Protein AF-A0A7C4RNY7-F1 (afdb_monomer_lite)

Structure (mmCIF, N/CA/C/O backbone):
data_AF-A0A7C4RNY7-F1
#
_entry.id   AF-A0A7C4RNY7-F1
#
loop_
_atom_site.group_PDB
_atom_site.id
_atom_site.type_symbol
_atom_site.label_atom_id
_atom_site.label_alt_id
_atom_site.label_comp_id
_atom_site.label_asym_id
_atom_site.label_entity_id
_atom_site.label_seq_id
_atom_site.pdbx_PDB_ins_code
_atom_site.Cartn_x
_atom_site.Cartn_y
_atom_site.Cartn_z
_atom_site.occupancy
_atom_site.B_iso_or_equiv
_atom_site.auth_seq_id
_atom_site.auth_comp_id
_atom_site.auth_asym_id
_atom_site.auth_atom_id
_atom_site.pdbx_PDB_model_num
ATOM 1 N N . TYR A 1 1 ? -24.863 -3.774 14.525 1.00 52.31 1 TYR A N 1
ATOM 2 C CA . TYR A 1 1 ? -23.409 -3.537 14.485 1.00 52.31 1 TYR A CA 1
ATOM 3 C C . TYR A 1 1 ? -22.750 -4.855 14.117 1.00 52.31 1 TYR A C 1
ATOM 5 O O . TYR A 1 1 ? -23.084 -5.854 14.740 1.00 52.31 1 TYR A O 1
ATOM 13 N N . GLY A 1 2 ? -21.979 -4.899 13.025 1.00 60.88 2 GLY A N 1
ATOM 14 C CA . GLY A 1 2 ? -21.292 -6.124 12.590 1.00 60.88 2 GLY A CA 1
ATOM 15 C C . GLY A 1 2 ? -20.139 -6.488 13.528 1.00 60.88 2 GLY A C 1
ATOM 16 O O . GLY A 1 2 ? -19.724 -5.656 14.334 1.00 60.88 2 GLY A O 1
ATOM 17 N N . VAL A 1 3 ? -19.634 -7.718 13.426 1.00 68.25 3 VAL A N 1
ATOM 18 C CA . VAL A 1 3 ? -18.417 -8.145 14.137 1.00 68.25 3 VAL A CA 1
ATOM 19 C C . VAL A 1 3 ? -17.258 -7.244 13.688 1.00 68.25 3 VAL A C 1
ATOM 21 O O . VAL A 1 3 ? -17.104 -7.067 12.479 1.00 68.25 3 VAL A O 1
ATOM 24 N N . PRO A 1 4 ? -16.467 -6.644 14.596 1.00 81.56 4 PRO A N 1
ATOM 25 C CA . PRO A 1 4 ? -15.286 -5.881 14.203 1.00 81.56 4 PRO A CA 1
ATOM 26 C C . PRO A 1 4 ? -14.277 -6.820 13.530 1.00 81.56 4 PRO A C 1
ATOM 28 O O . PRO A 1 4 ? -13.877 -7.831 14.101 1.00 81.56 4 PRO A O 1
ATOM 31 N N . TYR A 1 5 ? -13.874 -6.496 12.307 1.00 90.12 5 TYR A N 1
ATOM 32 C CA . TYR A 1 5 ? -12.823 -7.201 11.579 1.00 90.12 5 TYR A CA 1
ATOM 33 C C . TYR A 1 5 ? -12.038 -6.198 10.736 1.00 90.12 5 TYR A C 1
ATOM 35 O O . TYR A 1 5 ? -12.518 -5.097 10.450 1.00 90.12 5 TYR A O 1
ATOM 43 N N . LEU A 1 6 ? -10.832 -6.580 10.332 1.00 92.44 6 LEU A N 1
ATOM 44 C CA . LEU A 1 6 ? -10.050 -5.838 9.356 1.00 92.44 6 LEU A CA 1
ATOM 45 C C . LEU A 1 6 ? -10.251 -6.480 7.990 1.00 92.44 6 LEU A C 1
ATOM 47 O O . LEU A 1 6 ? -9.852 -7.621 7.770 1.00 92.44 6 LEU A O 1
ATOM 51 N N . ALA A 1 7 ? -10.865 -5.742 7.069 1.00 94.94 7 ALA A N 1
ATOM 52 C CA . ALA A 1 7 ? -11.007 -6.205 5.698 1.00 94.94 7 ALA A CA 1
ATOM 53 C C . ALA A 1 7 ? -9.628 -6.378 5.044 1.00 94.94 7 ALA A C 1
ATOM 55 O O . ALA A 1 7 ? -8.746 -5.529 5.212 1.00 94.94 7 ALA A O 1
ATOM 56 N N . GLY A 1 8 ? -9.460 -7.422 4.234 1.00 96.06 8 GLY A N 1
ATOM 57 C CA . GLY A 1 8 ? -8.220 -7.726 3.524 1.00 96.06 8 GLY A CA 1
ATOM 58 C C . GLY A 1 8 ? -7.786 -6.590 2.600 1.00 96.06 8 GLY A C 1
ATOM 59 O O . GLY A 1 8 ? -6.596 -6.342 2.436 1.00 96.06 8 GLY A O 1
ATOM 60 N N . SER A 1 9 ? -8.735 -5.818 2.064 1.00 94.69 9 SER A N 1
ATOM 61 C CA . SER A 1 9 ? -8.454 -4.591 1.307 1.00 94.69 9 SER A CA 1
ATOM 62 C C . SER A 1 9 ? -7.861 -3.473 2.172 1.00 94.69 9 SER A C 1
ATOM 64 O O . SER A 1 9 ? -6.945 -2.785 1.723 1.00 94.69 9 SER A O 1
ATOM 66 N N . GLY A 1 10 ? -8.339 -3.311 3.409 1.00 93.94 10 GLY A N 1
ATOM 67 C CA . GLY A 1 10 ? -7.793 -2.362 4.380 1.00 93.94 10 GLY A CA 1
ATOM 68 C C . GLY A 1 10 ? -6.399 -2.776 4.849 1.00 93.94 10 GLY A C 1
ATOM 69 O O . GLY A 1 10 ? -5.477 -1.965 4.812 1.00 93.94 10 GLY A O 1
ATOM 70 N N . PHE A 1 11 ? -6.223 -4.058 5.186 1.00 95.50 11 PHE A N 1
ATOM 71 C CA . PHE A 1 11 ? -4.919 -4.644 5.506 1.00 95.50 11 PHE A CA 1
ATOM 72 C C . PHE A 1 11 ? -3.917 -4.432 4.360 1.00 95.50 11 PHE A C 1
ATOM 74 O O . PHE A 1 11 ? -2.846 -3.862 4.564 1.00 95.50 11 PHE A O 1
ATOM 81 N N . LYS A 1 12 ? -4.302 -4.793 3.130 1.00 96.69 12 LYS A N 1
ATOM 82 C CA . LYS A 1 12 ? -3.509 -4.568 1.918 1.00 96.69 12 LYS A CA 1
ATOM 83 C C . LYS A 1 12 ? -3.129 -3.100 1.736 1.00 96.69 12 LYS A C 1
ATOM 85 O O . LYS A 1 12 ? -1.986 -2.818 1.397 1.00 96.69 12 LYS A O 1
ATOM 90 N N . GLY A 1 13 ? -4.077 -2.180 1.917 1.00 95.06 13 GLY A N 1
ATOM 91 C CA . GLY A 1 13 ? -3.851 -0.745 1.739 1.00 95.06 13 GLY A CA 1
ATOM 92 C C . GLY A 1 13 ? -2.800 -0.193 2.701 1.00 95.06 13 GLY A C 1
ATOM 93 O O . GLY A 1 13 ? -1.894 0.514 2.269 1.00 95.06 13 GLY A O 1
ATOM 94 N N . VAL A 1 14 ? -2.876 -0.574 3.978 1.00 95.94 14 VAL A N 1
ATOM 95 C CA . VAL A 1 14 ? -1.900 -0.163 5.000 1.00 95.94 14 VAL A CA 1
ATOM 96 C C . VAL A 1 14 ? -0.517 -0.758 4.714 1.00 95.94 14 VAL A C 1
ATOM 98 O O . VAL A 1 14 ? 0.470 -0.027 4.690 1.00 95.94 14 VAL A O 1
ATOM 101 N N . MET A 1 15 ? -0.443 -2.054 4.395 1.00 97.12 15 MET A N 1
ATOM 102 C CA . MET A 1 15 ? 0.824 -2.713 4.045 1.00 97.12 15 MET A CA 1
ATOM 103 C C . MET A 1 15 ? 1.468 -2.124 2.788 1.00 97.12 15 MET A C 1
ATOM 105 O O . MET A 1 15 ? 2.681 -1.939 2.736 1.00 97.12 15 MET A O 1
ATOM 109 N N . ARG A 1 16 ? 0.657 -1.798 1.777 1.00 96.44 16 ARG A N 1
ATOM 110 C CA . ARG A 1 16 ? 1.116 -1.113 0.568 1.00 96.44 16 ARG A CA 1
ATOM 111 C C . ARG A 1 16 ? 1.711 0.248 0.913 1.00 96.44 16 ARG A C 1
ATOM 113 O O . ARG A 1 16 ? 2.791 0.567 0.435 1.00 96.44 16 ARG A O 1
ATOM 120 N N . LYS A 1 17 ? 1.010 1.038 1.732 1.00 94.31 17 LYS A N 1
ATOM 121 C CA . LYS A 1 17 ? 1.450 2.373 2.144 1.00 94.31 17 LYS A CA 1
ATOM 122 C C . LYS A 1 17 ? 2.799 2.318 2.865 1.00 94.31 17 LYS A C 1
ATOM 124 O O . LYS A 1 17 ? 3.688 3.084 2.509 1.00 94.31 17 LYS A O 1
ATOM 129 N N . ALA A 1 18 ? 2.972 1.373 3.789 1.00 95.38 18 ALA A N 1
ATOM 130 C CA . ALA A 1 18 ? 4.257 1.128 4.441 1.00 95.38 18 ALA A CA 1
ATOM 131 C C . ALA A 1 18 ? 5.353 0.772 3.428 1.00 95.38 18 ALA A C 1
ATOM 133 O O . ALA A 1 18 ? 6.409 1.396 3.412 1.00 95.38 18 ALA A O 1
ATOM 134 N N . ALA A 1 19 ? 5.082 -0.176 2.527 1.00 95.94 19 ALA A N 1
ATOM 135 C CA . ALA A 1 19 ? 6.039 -0.584 1.502 1.00 95.94 19 ALA A CA 1
ATOM 136 C C . ALA A 1 19 ? 6.439 0.572 0.561 1.00 95.94 19 ALA A C 1
ATOM 138 O O . ALA A 1 19 ? 7.601 0.675 0.174 1.00 95.94 19 ALA A O 1
ATOM 139 N N . GLU A 1 20 ? 5.507 1.467 0.215 1.00 93.38 20 GLU A N 1
ATOM 140 C CA . GLU A 1 20 ? 5.796 2.683 -0.557 1.00 93.38 20 GLU A CA 1
ATOM 141 C C . GLU A 1 20 ? 6.702 3.644 0.214 1.00 93.38 20 GLU A C 1
ATOM 143 O O . GLU A 1 20 ? 7.689 4.122 -0.339 1.00 93.38 20 GLU A O 1
ATOM 148 N N . GLU A 1 21 ? 6.401 3.914 1.485 1.00 92.38 21 GLU A N 1
ATOM 149 C CA . GLU A 1 21 ? 7.198 4.823 2.317 1.00 92.38 21 GLU A CA 1
ATOM 150 C C . GLU A 1 21 ? 8.617 4.295 2.548 1.00 92.38 21 GLU A C 1
ATOM 152 O O . GLU A 1 21 ? 9.579 5.054 2.403 1.00 92.38 21 GLU A O 1
ATOM 157 N N . ILE A 1 22 ? 8.765 2.989 2.786 1.00 94.19 22 ILE A N 1
ATOM 158 C CA . ILE A 1 22 ? 10.070 2.330 2.899 1.00 94.19 22 ILE A CA 1
ATOM 159 C C . ILE A 1 22 ? 10.833 2.411 1.569 1.00 94.19 22 ILE A C 1
ATOM 161 O O . ILE A 1 22 ? 11.990 2.831 1.560 1.00 94.19 22 ILE A O 1
ATOM 165 N N . ALA A 1 23 ? 10.193 2.084 0.438 1.00 92.12 23 ALA A N 1
ATOM 166 C CA . ALA A 1 23 ? 10.823 2.141 -0.886 1.00 92.12 23 ALA A CA 1
ATOM 167 C C . ALA A 1 23 ? 11.310 3.552 -1.264 1.00 92.12 23 ALA A C 1
ATOM 169 O O . ALA A 1 23 ? 12.256 3.706 -2.035 1.00 92.12 23 ALA A O 1
ATOM 170 N N . ILE A 1 24 ? 10.643 4.593 -0.761 1.00 88.50 24 ILE A N 1
ATOM 171 C CA . ILE A 1 24 ? 10.999 5.993 -1.020 1.00 88.50 24 ILE A CA 1
ATOM 172 C C . ILE A 1 24 ? 12.128 6.468 -0.100 1.00 88.50 24 ILE A C 1
ATOM 174 O O . ILE A 1 24 ? 12.968 7.267 -0.534 1.00 88.50 24 ILE A O 1
ATOM 178 N N . GLY A 1 25 ? 12.104 6.034 1.163 1.00 81.50 25 GLY A N 1
ATOM 179 C CA . GLY A 1 25 ? 12.967 6.542 2.226 1.00 81.50 25 GLY A CA 1
ATOM 180 C C . GLY A 1 25 ? 14.240 5.735 2.499 1.00 81.50 25 GLY A C 1
ATOM 181 O O . GLY A 1 25 ? 15.185 6.299 3.044 1.00 81.50 25 GLY A O 1
ATOM 182 N N . GLY A 1 26 ? 14.289 4.443 2.164 1.00 70.12 26 GLY A N 1
ATOM 183 C CA . GLY A 1 26 ? 15.321 3.531 2.664 1.00 70.12 26 GLY A CA 1
ATOM 184 C C . GLY A 1 26 ? 16.497 3.292 1.715 1.00 70.12 26 GLY A C 1
ATOM 185 O O . GLY A 1 26 ? 16.320 2.759 0.627 1.00 70.12 26 GLY A O 1
ATOM 186 N N . GLU A 1 27 ? 17.722 3.573 2.170 1.00 61.47 27 GLU A N 1
ATOM 187 C CA . GLU A 1 27 ? 18.955 3.120 1.495 1.00 61.47 27 GLU A CA 1
ATOM 188 C C . GLU A 1 27 ? 19.309 1.652 1.813 1.00 61.47 27 GLU A C 1
ATOM 190 O O . GLU A 1 27 ? 20.106 1.041 1.106 1.00 61.47 27 GLU A O 1
ATOM 195 N N . SER A 1 28 ? 18.737 1.074 2.879 1.00 71.25 28 SER A N 1
ATOM 196 C CA . SER A 1 28 ? 19.052 -0.287 3.363 1.00 71.25 28 SER A CA 1
ATOM 197 C C . SER A 1 28 ? 17.930 -1.312 3.168 1.00 71.25 28 SER A C 1
ATOM 199 O O . SER A 1 28 ? 18.106 -2.472 3.535 1.00 71.25 28 SER A O 1
ATOM 201 N N . SER A 1 29 ? 16.794 -0.902 2.602 1.00 85.12 29 SER A N 1
ATOM 202 C CA . SER A 1 29 ? 15.671 -1.803 2.337 1.00 85.12 29 SER A CA 1
ATOM 203 C C . SER A 1 29 ? 15.803 -2.473 0.971 1.00 85.12 29 SER A C 1
ATOM 205 O O . SER A 1 29 ? 16.369 -1.910 0.034 1.00 85.12 29 SER A O 1
ATOM 207 N N . LEU A 1 30 ? 15.235 -3.673 0.842 1.00 90.00 30 LEU A N 1
ATOM 208 C CA . LEU A 1 30 ? 15.051 -4.321 -0.457 1.00 90.00 30 LEU A CA 1
ATOM 209 C C . LEU A 1 30 ? 13.806 -3.810 -1.192 1.00 90.00 30 LEU A C 1
ATOM 211 O O . LEU A 1 30 ? 13.622 -4.152 -2.360 1.00 90.00 30 LEU A O 1
ATOM 215 N N . TRP A 1 31 ? 12.946 -3.025 -0.537 1.00 94.44 31 TRP A N 1
ATOM 216 C CA . TRP A 1 31 ? 11.755 -2.468 -1.161 1.00 94.44 31 TRP A CA 1
ATOM 217 C C . TRP A 1 31 ? 12.105 -1.496 -2.290 1.00 94.44 31 TRP A C 1
ATOM 219 O O . TRP A 1 31 ? 12.840 -0.529 -2.122 1.00 94.44 31 TRP A O 1
ATOM 229 N N . THR A 1 32 ? 11.494 -1.727 -3.450 1.00 93.06 32 THR A N 1
ATOM 230 C CA . THR A 1 32 ? 11.474 -0.791 -4.576 1.00 93.06 32 THR A CA 1
ATOM 231 C C . THR A 1 32 ? 10.031 -0.516 -4.971 1.00 93.06 32 THR A C 1
ATOM 233 O O . THR A 1 32 ? 9.137 -1.330 -4.726 1.00 93.06 32 THR A O 1
ATOM 236 N N . LEU A 1 33 ? 9.781 0.607 -5.644 1.00 92.56 33 LEU A N 1
ATOM 237 C CA . LEU A 1 33 ? 8.441 0.912 -6.155 1.00 92.56 33 LEU A CA 1
ATOM 238 C C . LEU A 1 33 ? 7.938 -0.149 -7.146 1.00 92.56 33 LEU A C 1
ATOM 240 O O . LEU A 1 33 ? 6.747 -0.449 -7.169 1.00 92.56 33 LEU A O 1
ATOM 244 N N . PHE A 1 34 ? 8.839 -0.779 -7.908 1.00 94.44 34 PHE A N 1
ATOM 245 C CA . PHE A 1 34 ? 8.476 -1.886 -8.793 1.00 94.44 34 PHE A CA 1
ATOM 246 C C . PHE A 1 34 ? 8.010 -3.107 -8.000 1.00 94.44 34 PHE A C 1
ATOM 248 O O . PHE A 1 34 ? 7.003 -3.707 -8.366 1.00 94.44 34 PHE A O 1
ATOM 255 N N . LEU A 1 35 ? 8.670 -3.433 -6.880 1.00 96.62 35 LEU A N 1
ATOM 256 C CA . LEU A 1 35 ? 8.215 -4.488 -5.970 1.00 96.62 35 LEU A CA 1
ATOM 257 C C . LEU A 1 35 ? 6.832 -4.179 -5.392 1.00 96.62 35 LEU A C 1
ATOM 259 O O . LEU A 1 35 ? 5.982 -5.069 -5.354 1.00 96.62 35 LEU A O 1
ATOM 263 N N . VAL A 1 36 ? 6.570 -2.926 -5.010 1.00 96.44 36 VAL A N 1
ATOM 264 C CA . VAL A 1 36 ? 5.236 -2.507 -4.555 1.00 96.44 36 VAL A CA 1
ATOM 265 C C . VAL A 1 36 ? 4.196 -2.747 -5.650 1.00 96.44 36 VAL A C 1
ATOM 267 O O . VAL A 1 36 ? 3.179 -3.395 -5.400 1.00 96.44 36 VAL A O 1
ATOM 270 N N . TRP A 1 37 ? 4.442 -2.267 -6.870 1.00 95.56 37 TRP A N 1
ATOM 271 C CA . TRP A 1 37 ? 3.488 -2.398 -7.970 1.00 95.56 37 TRP A CA 1
ATOM 272 C C . TRP A 1 37 ? 3.233 -3.853 -8.352 1.00 95.56 37 TRP A C 1
ATOM 274 O O . TRP A 1 37 ? 2.073 -4.228 -8.534 1.00 95.56 37 TRP A O 1
ATOM 284 N N . VAL A 1 38 ? 4.266 -4.700 -8.409 1.00 97.31 38 VAL A N 1
ATOM 285 C CA . VAL A 1 38 ? 4.056 -6.112 -8.749 1.00 97.31 38 VAL A CA 1
ATOM 286 C C . VAL A 1 38 ? 3.341 -6.860 -7.624 1.00 97.31 38 VAL A C 1
ATOM 288 O O . VAL A 1 38 ? 2.400 -7.600 -7.901 1.00 97.31 38 VAL A O 1
ATOM 291 N N . LEU A 1 39 ? 3.713 -6.649 -6.356 1.00 97.75 39 LEU A N 1
ATOM 292 C CA . LEU A 1 39 ? 3.161 -7.395 -5.218 1.00 97.75 39 LEU A CA 1
ATOM 293 C C . LEU A 1 39 ? 1.751 -6.928 -4.831 1.00 97.75 39 LEU A C 1
ATOM 295 O O . LEU A 1 39 ? 0.870 -7.763 -4.616 1.00 97.75 39 LEU A O 1
ATOM 299 N N . PHE A 1 40 ? 1.507 -5.618 -4.779 1.00 97.19 40 PHE A N 1
ATOM 300 C CA . PHE A 1 40 ? 0.229 -5.043 -4.345 1.00 97.19 40 PHE A CA 1
ATOM 301 C C . PHE A 1 40 ? -0.691 -4.652 -5.505 1.00 97.19 40 PHE A C 1
ATOM 303 O O . PHE A 1 40 ? -1.905 -4.570 -5.315 1.00 97.19 40 PHE A O 1
ATOM 310 N N . GLY A 1 41 ? -0.172 -4.478 -6.714 1.00 95.00 41 GLY A N 1
ATOM 311 C CA . GLY A 1 41 ? -0.927 -3.953 -7.849 1.00 95.00 41 GLY A CA 1
ATOM 312 C C . GLY A 1 41 ? -0.480 -2.540 -8.214 1.00 95.00 41 GLY A C 1
ATOM 313 O O . GLY A 1 41 ? -0.102 -1.743 -7.349 1.00 95.00 41 GLY A O 1
ATOM 314 N N . PHE A 1 42 ? -0.544 -2.220 -9.503 1.00 92.44 42 PHE A N 1
ATOM 315 C CA . PHE A 1 42 ? -0.222 -0.882 -9.988 1.00 92.44 42 PHE A CA 1
ATOM 316 C C . PHE A 1 42 ? -1.275 0.139 -9.536 1.00 92.44 42 PHE A C 1
ATOM 318 O O . PHE A 1 42 ? -2.458 -0.186 -9.432 1.00 92.44 42 PHE A O 1
ATOM 325 N N . ASP A 1 43 ? -0.840 1.364 -9.242 1.00 86.00 43 ASP A N 1
ATOM 326 C CA . ASP A 1 43 ? -1.719 2.460 -8.828 1.00 86.00 43 ASP A CA 1
ATOM 327 C C . ASP A 1 43 ? -1.336 3.753 -9.517 1.00 86.00 43 ASP A C 1
ATOM 329 O O . ASP A 1 43 ? -0.337 4.398 -9.194 1.00 86.00 43 ASP A O 1
ATOM 333 N N . GLU A 1 44 ? -2.181 4.124 -10.472 1.00 81.44 44 GLU A N 1
ATOM 334 C CA . GLU A 1 44 ? -2.057 5.357 -11.237 1.00 81.44 44 GLU A CA 1
ATOM 335 C C . GLU A 1 44 ? -2.272 6.620 -10.387 1.00 81.44 44 GLU A C 1
ATOM 337 O O . GLU A 1 44 ? -1.950 7.715 -10.838 1.00 81.44 44 GLU A O 1
ATOM 342 N N . THR A 1 45 ? -2.781 6.494 -9.155 1.00 80.12 45 THR A N 1
ATOM 343 C CA . THR A 1 45 ? -2.986 7.623 -8.233 1.00 80.12 45 THR A CA 1
ATOM 344 C C . THR A 1 45 ? -1.768 7.929 -7.359 1.00 80.12 45 THR A C 1
ATOM 346 O O . THR A 1 45 ? -1.782 8.912 -6.614 1.00 80.12 45 THR A O 1
ATOM 349 N N . CYS A 1 46 ? -0.697 7.133 -7.469 1.00 81.94 46 CYS A N 1
ATOM 350 C CA . CYS A 1 46 ? 0.559 7.370 -6.763 1.00 81.94 46 CYS A CA 1
ATOM 351 C C . CYS A 1 46 ? 1.064 8.808 -7.018 1.00 81.94 46 CYS A C 1
ATOM 353 O O . CYS A 1 46 ? 1.166 9.212 -8.179 1.00 81.94 46 CYS A O 1
ATOM 355 N N . PRO A 1 47 ? 1.442 9.587 -5.983 1.00 81.25 47 PRO A N 1
ATOM 356 C CA . PRO A 1 47 ? 1.899 10.968 -6.168 1.00 81.25 47 PRO A CA 1
ATOM 357 C C . PRO A 1 47 ? 3.115 11.117 -7.093 1.00 81.25 47 PRO A C 1
ATOM 359 O O . PRO A 1 47 ? 3.274 12.153 -7.731 1.00 81.25 47 PRO A O 1
ATOM 362 N N . LEU A 1 48 ? 3.939 10.071 -7.218 1.00 82.69 48 LEU A N 1
ATOM 363 C CA . LEU A 1 48 ? 5.047 9.999 -8.175 1.00 82.69 48 LEU A CA 1
ATOM 364 C C . LEU A 1 48 ? 4.599 10.183 -9.635 1.00 82.69 48 LEU A C 1
ATOM 366 O O . LEU A 1 48 ? 5.371 10.642 -10.474 1.00 82.69 48 LEU A O 1
ATOM 370 N N . LEU A 1 49 ? 3.357 9.803 -9.932 1.00 83.25 49 LEU A N 1
ATOM 371 C CA . LEU A 1 49 ? 2.745 9.846 -11.253 1.00 83.25 49 LEU A CA 1
ATOM 372 C C . LEU A 1 49 ? 1.891 11.104 -11.432 1.00 83.25 49 LEU A C 1
ATOM 374 O O . LEU A 1 49 ? 0.973 11.122 -12.238 1.00 83.25 49 LEU A O 1
ATOM 378 N N . GLN A 1 50 ? 2.154 12.173 -10.685 1.00 81.75 50 GLN A N 1
ATOM 379 C CA . GLN A 1 50 ? 1.557 13.476 -10.970 1.00 81.75 50 GLN A CA 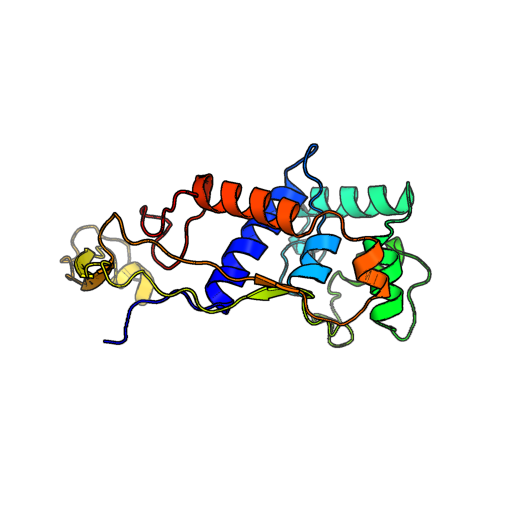1
ATOM 380 C C . GLN A 1 50 ? 2.231 14.131 -12.183 1.00 81.75 50 GLN A C 1
ATOM 382 O O . GLN A 1 50 ? 3.310 13.732 -12.628 1.00 81.75 50 GLN A O 1
ATOM 387 N N . ASN A 1 51 ? 1.580 15.141 -12.765 1.00 81.06 51 ASN A N 1
ATOM 388 C CA . ASN A 1 51 ? 2.186 15.861 -13.883 1.00 81.06 51 ASN A CA 1
ATOM 389 C C . ASN A 1 51 ? 3.398 16.686 -13.412 1.00 81.06 51 ASN A C 1
ATOM 391 O O . ASN A 1 51 ? 3.529 17.025 -12.235 1.00 81.06 51 ASN A O 1
ATOM 395 N N . GLU A 1 52 ? 4.271 17.053 -14.349 1.00 78.88 52 GLU A N 1
ATOM 396 C CA . GLU A 1 52 ? 5.533 17.738 -14.038 1.00 78.88 52 GLU A CA 1
ATOM 397 C C . GLU A 1 52 ? 5.333 19.050 -13.260 1.00 78.88 52 GLU A C 1
ATOM 399 O O . GLU A 1 52 ? 6.110 19.366 -12.362 1.00 78.88 52 GLU A O 1
ATOM 404 N N . SER A 1 53 ? 4.267 19.801 -13.557 1.00 81.75 53 SER A N 1
ATOM 405 C CA . SER A 1 53 ? 3.987 21.067 -12.868 1.00 81.75 53 SER A CA 1
ATOM 406 C C . SER A 1 53 ? 3.628 20.881 -11.391 1.00 81.75 53 SER A C 1
ATOM 408 O O . SER A 1 53 ? 3.990 21.723 -10.575 1.00 81.75 53 SER A O 1
ATOM 410 N N . GLN A 1 54 ? 2.963 19.774 -11.046 1.00 80.25 54 GLN A N 1
ATOM 411 C CA . GLN A 1 54 ? 2.578 19.425 -9.675 1.00 80.25 54 GLN A CA 1
ATOM 412 C C . GLN A 1 54 ? 3.739 18.817 -8.885 1.00 80.25 54 GLN A C 1
ATOM 414 O O . GLN A 1 54 ? 3.866 19.059 -7.688 1.00 80.25 54 GLN A O 1
ATOM 419 N N . LEU A 1 55 ? 4.605 18.056 -9.557 1.00 78.88 55 LEU A N 1
ATOM 420 C CA . LEU A 1 55 ? 5.796 17.472 -8.946 1.00 78.88 55 LEU A CA 1
ATOM 421 C C . LEU A 1 55 ? 6.882 18.509 -8.664 1.00 78.88 55 LEU A C 1
ATOM 423 O O . LEU A 1 55 ? 7.630 18.352 -7.698 1.00 78.88 55 LEU A O 1
ATOM 427 N N . ARG A 1 56 ? 6.990 19.558 -9.487 1.00 81.81 56 ARG A N 1
ATOM 428 C CA . ARG A 1 56 ? 8.060 20.556 -9.387 1.00 81.81 56 ARG A CA 1
ATOM 429 C C . ARG A 1 56 ? 8.132 21.160 -7.978 1.00 81.81 56 ARG A C 1
ATOM 431 O O . ARG A 1 56 ? 7.195 21.793 -7.510 1.00 81.81 56 ARG A O 1
ATOM 438 N N . GLY A 1 57 ? 9.285 20.991 -7.326 1.00 81.38 57 GLY A N 1
ATOM 439 C CA . GLY A 1 57 ? 9.536 21.482 -5.965 1.00 81.38 57 GLY A CA 1
ATOM 440 C C . GLY A 1 57 ? 9.010 20.579 -4.841 1.00 81.38 57 GLY A C 1
ATOM 441 O O . GLY A 1 57 ? 9.222 20.891 -3.673 1.00 81.38 57 GLY A O 1
ATOM 442 N N . SER A 1 58 ? 8.363 19.457 -5.168 1.00 86.62 58 SER A N 1
ATOM 443 C CA . SER A 1 58 ? 7.955 18.438 -4.199 1.00 86.62 58 SER A CA 1
ATOM 444 C C . SER A 1 58 ? 9.068 17.415 -3.940 1.00 86.62 58 SER A C 1
ATOM 446 O O . SER A 1 58 ? 9.975 17.232 -4.754 1.00 86.62 58 SER A O 1
ATOM 448 N N . LEU A 1 59 ? 8.946 16.673 -2.834 1.00 84.06 59 LEU A N 1
ATOM 449 C CA . LEU A 1 59 ? 9.803 15.520 -2.530 1.00 84.06 59 LEU A CA 1
ATOM 450 C C . LEU A 1 59 ? 9.810 14.482 -3.670 1.00 84.06 59 LEU A C 1
ATOM 452 O O . LEU A 1 59 ? 10.839 13.872 -3.963 1.00 84.06 59 LEU A O 1
ATOM 456 N N . TRP A 1 60 ? 8.666 14.308 -4.334 1.00 85.06 60 TRP A N 1
ATOM 457 C CA . TRP A 1 60 ? 8.433 13.286 -5.352 1.00 85.06 60 TRP A CA 1
ATOM 458 C C . TRP A 1 60 ? 9.193 13.528 -6.654 1.00 85.06 60 TRP A C 1
ATOM 460 O O . TRP A 1 60 ? 9.509 12.566 -7.351 1.00 85.06 60 TRP A O 1
ATOM 470 N N . GLU A 1 61 ? 9.556 14.776 -6.964 1.00 87.31 61 GLU A N 1
ATOM 471 C CA . GLU A 1 61 ? 10.427 15.055 -8.110 1.00 87.31 61 GLU A CA 1
ATOM 472 C C . GLU A 1 61 ? 11.806 14.419 -7.901 1.00 87.31 61 GLU A C 1
ATOM 474 O O . GLU A 1 61 ? 12.315 13.740 -8.789 1.00 87.31 61 GLU A O 1
ATOM 479 N N . GLY A 1 62 ? 12.374 14.541 -6.696 1.00 88.44 62 GLY A N 1
ATOM 480 C CA . GLY A 1 62 ? 13.649 13.908 -6.357 1.00 88.44 62 GLY A CA 1
ATOM 481 C C . GLY A 1 62 ? 13.580 12.379 -6.400 1.00 88.44 62 GLY A C 1
ATOM 482 O O . GLY A 1 62 ? 14.501 11.737 -6.898 1.00 88.44 62 GLY A O 1
ATOM 483 N N . VAL A 1 63 ? 12.477 11.791 -5.924 1.00 88.81 63 VAL A N 1
ATOM 484 C CA . VAL A 1 63 ? 12.235 10.337 -6.007 1.00 88.81 63 VAL A CA 1
ATOM 485 C C . VAL A 1 63 ? 12.190 9.878 -7.464 1.00 88.81 63 VAL A C 1
ATOM 487 O O . VAL A 1 63 ? 12.839 8.897 -7.820 1.00 88.81 63 VAL A O 1
ATOM 490 N N . PHE A 1 64 ? 11.468 10.608 -8.318 1.00 89.75 64 PHE A N 1
ATOM 491 C CA . PHE A 1 64 ? 11.350 10.282 -9.735 1.00 89.75 64 PHE A CA 1
ATOM 492 C C . PHE A 1 64 ? 12.702 10.325 -10.451 1.00 89.75 64 PHE A C 1
ATOM 494 O O . PHE A 1 64 ? 13.025 9.402 -11.196 1.00 89.75 64 PHE A O 1
ATOM 501 N N . GLN A 1 65 ? 13.512 11.358 -10.205 1.00 89.75 65 GLN A N 1
ATOM 502 C CA . GLN A 1 65 ? 14.839 11.457 -10.818 1.00 89.75 65 GLN A CA 1
ATOM 503 C C . GLN A 1 65 ? 15.752 10.307 -10.376 1.00 89.75 65 GLN A C 1
ATOM 505 O O . GLN A 1 65 ? 16.358 9.665 -11.232 1.00 89.75 65 GLN A O 1
ATOM 510 N N . ARG A 1 66 ? 15.767 9.955 -9.080 1.00 90.44 66 ARG A N 1
ATOM 511 C CA . ARG A 1 66 ? 16.526 8.790 -8.585 1.00 90.44 66 ARG A CA 1
ATOM 512 C C . ARG A 1 66 ? 16.086 7.483 -9.244 1.00 90.44 66 ARG A C 1
ATOM 514 O O . ARG A 1 66 ? 16.932 6.661 -9.585 1.00 90.44 66 ARG A O 1
ATOM 521 N N . LEU A 1 67 ? 14.780 7.298 -9.445 1.00 90.38 67 LEU A N 1
ATOM 522 C CA . LEU A 1 67 ? 14.231 6.116 -10.113 1.00 90.38 67 LEU A CA 1
ATOM 523 C C . LEU A 1 67 ? 14.664 6.033 -11.586 1.00 90.38 67 LEU A C 1
ATOM 525 O O . LEU A 1 67 ? 14.989 4.958 -12.077 1.00 90.38 67 LEU A O 1
ATOM 529 N N . ILE A 1 68 ? 14.692 7.162 -12.300 1.00 92.75 68 ILE A N 1
ATOM 530 C CA . ILE A 1 68 ? 15.183 7.219 -13.686 1.00 92.75 68 ILE A CA 1
ATOM 531 C C . ILE A 1 68 ? 16.689 6.944 -13.747 1.00 92.75 68 ILE A C 1
ATOM 533 O O . ILE A 1 68 ? 17.151 6.198 -14.610 1.00 92.75 68 ILE A O 1
ATOM 537 N N . GLU A 1 69 ? 17.468 7.544 -12.850 1.00 92.81 69 GLU A N 1
ATOM 538 C CA . GLU A 1 69 ? 18.917 7.347 -12.782 1.00 92.81 69 GLU A CA 1
ATOM 539 C C . GLU A 1 69 ? 19.289 5.898 -12.451 1.00 92.81 69 GLU A C 1
ATOM 541 O O . GLU A 1 69 ? 20.234 5.364 -13.039 1.00 92.81 69 GLU A O 1
ATOM 546 N N . SER A 1 70 ? 18.533 5.236 -11.568 1.00 91.62 70 SER A N 1
ATOM 547 C CA . SER A 1 70 ? 18.794 3.844 -11.200 1.00 91.62 70 SER A CA 1
ATOM 548 C C . SER A 1 70 ? 18.635 2.905 -12.397 1.00 91.62 70 SER A C 1
ATOM 550 O O . SER A 1 70 ? 19.571 2.160 -12.693 1.00 91.62 70 SER A O 1
ATOM 552 N N . VAL A 1 71 ? 17.534 3.011 -13.153 1.00 94.12 71 VAL A N 1
ATOM 553 C CA . VAL A 1 71 ? 17.290 2.149 -14.327 1.00 94.12 71 VAL A CA 1
ATOM 554 C C . VAL A 1 71 ? 18.189 2.475 -15.521 1.00 94.12 71 VAL A C 1
ATOM 556 O O . VAL A 1 71 ? 18.446 1.611 -16.356 1.00 94.12 71 VAL A O 1
ATOM 559 N N . LYS A 1 72 ? 18.706 3.710 -15.608 1.00 94.06 72 LYS A N 1
ATOM 560 C CA . LYS A 1 72 ? 19.745 4.082 -16.584 1.00 94.06 72 LYS A CA 1
ATOM 561 C C . LYS A 1 72 ? 21.076 3.411 -16.290 1.00 94.06 72 LYS A C 1
ATOM 563 O O . LYS A 1 72 ? 21.787 3.028 -17.215 1.00 94.06 72 LYS A O 1
ATOM 568 N N . LYS A 1 73 ? 21.439 3.339 -15.008 1.00 92.31 73 LYS A N 1
ATOM 569 C CA . LYS A 1 73 ? 22.714 2.777 -14.560 1.00 92.31 73 LYS A CA 1
ATOM 570 C C . LYS A 1 73 ? 22.711 1.255 -14.658 1.00 92.31 73 LYS A C 1
ATOM 572 O O . LYS A 1 73 ? 23.687 0.678 -15.130 1.00 92.31 73 LYS A O 1
ATOM 577 N N . THR A 1 74 ? 21.622 0.627 -14.223 1.00 92.94 74 THR A N 1
ATOM 578 C CA . THR A 1 74 ? 21.473 -0.827 -14.189 1.00 92.94 74 THR A CA 1
ATOM 579 C C . THR A 1 74 ? 20.025 -1.196 -14.483 1.00 92.94 74 THR A C 1
ATOM 581 O O . THR A 1 74 ? 19.119 -0.690 -13.832 1.00 92.94 74 THR A O 1
ATOM 584 N N . SER A 1 75 ? 19.806 -2.122 -15.419 1.00 92.38 75 SER A N 1
ATOM 585 C CA . SER A 1 75 ? 18.466 -2.654 -15.692 1.00 92.38 75 SER A CA 1
ATOM 586 C C . SER A 1 75 ? 17.864 -3.285 -14.434 1.00 92.38 75 SER A C 1
ATOM 588 O O . SER A 1 75 ? 18.462 -4.190 -13.849 1.00 92.38 75 SER A O 1
ATOM 590 N N . ASP A 1 76 ? 16.655 -2.872 -14.061 1.00 95.31 76 ASP A N 1
ATOM 591 C CA . ASP A 1 76 ? 15.916 -3.480 -12.955 1.00 95.31 76 ASP A CA 1
ATOM 592 C C . ASP A 1 76 ? 15.224 -4.763 -13.438 1.00 95.31 76 ASP A C 1
ATOM 594 O O . ASP A 1 76 ? 14.425 -4.744 -14.376 1.00 95.31 76 ASP A O 1
ATOM 598 N N . LEU A 1 77 ? 15.555 -5.907 -12.839 1.00 95.56 77 LEU A N 1
ATOM 599 C CA . LEU A 1 77 ? 15.054 -7.199 -13.316 1.00 95.56 77 LEU A CA 1
ATOM 600 C C . LEU A 1 77 ? 13.570 -7.415 -12.992 1.00 95.56 77 LEU A C 1
ATOM 602 O O . LEU A 1 77 ? 12.891 -8.115 -13.745 1.00 95.56 77 LEU A O 1
ATOM 606 N N . VAL A 1 78 ? 13.052 -6.813 -11.917 1.00 96.56 78 VAL A N 1
ATOM 607 C CA . VAL A 1 78 ? 11.625 -6.878 -11.578 1.00 96.56 78 VAL A CA 1
ATOM 608 C C . VAL A 1 78 ? 10.836 -6.080 -12.607 1.00 96.56 78 VAL A C 1
ATOM 610 O O . VAL A 1 78 ? 9.892 -6.615 -13.184 1.00 96.56 78 VAL A O 1
ATOM 613 N N . LEU A 1 79 ? 11.262 -4.849 -12.907 1.00 96.31 79 LEU A N 1
ATOM 614 C CA . LEU A 1 79 ? 10.629 -4.019 -13.930 1.00 96.31 79 LEU A CA 1
ATOM 615 C C . LEU A 1 79 ? 10.700 -4.668 -15.316 1.00 96.31 79 LEU A C 1
ATOM 617 O O . LEU A 1 79 ? 9.693 -4.692 -16.013 1.00 96.31 79 LEU A O 1
ATOM 621 N N . ALA A 1 80 ? 11.852 -5.218 -15.716 1.00 96.06 80 ALA A N 1
ATOM 622 C CA . ALA A 1 80 ? 12.001 -5.862 -17.023 1.00 96.06 80 ALA A CA 1
ATOM 623 C C . ALA A 1 80 ? 10.982 -6.994 -17.208 1.00 96.06 80 ALA A C 1
ATOM 625 O O . ALA A 1 80 ? 10.222 -7.003 -18.169 1.00 96.06 80 ALA A O 1
ATOM 626 N N . ASN A 1 81 ? 10.912 -7.915 -16.244 1.00 96.69 81 ASN A N 1
ATOM 627 C CA . ASN A 1 81 ? 9.997 -9.052 -16.330 1.00 96.69 81 ASN A CA 1
ATOM 628 C C . ASN A 1 81 ? 8.536 -8.644 -16.128 1.00 96.69 81 ASN A C 1
ATOM 630 O O . ASN A 1 81 ? 7.638 -9.328 -16.614 1.00 96.69 81 ASN A O 1
ATOM 634 N N . TRP A 1 82 ? 8.287 -7.546 -15.415 1.00 96.81 82 TRP A N 1
ATOM 635 C CA . TRP A 1 82 ? 6.951 -6.985 -15.311 1.00 96.81 82 TRP A CA 1
ATOM 636 C C . TRP A 1 82 ? 6.479 -6.391 -16.641 1.00 96.81 82 TRP A C 1
ATOM 638 O O . TRP A 1 82 ? 5.351 -6.661 -17.031 1.00 96.81 82 TRP A O 1
ATOM 648 N N . LEU A 1 83 ? 7.335 -5.668 -17.374 1.00 95.94 83 LEU A N 1
ATOM 649 C CA . LEU A 1 83 ? 7.003 -5.119 -18.697 1.00 95.94 83 LEU A CA 1
ATOM 650 C C . LEU A 1 83 ? 6.687 -6.211 -19.720 1.00 95.94 83 LEU A C 1
ATOM 652 O O . LEU A 1 83 ? 5.700 -6.096 -20.440 1.00 95.94 83 LEU A O 1
ATOM 656 N N . GLU A 1 84 ? 7.472 -7.288 -19.731 1.00 95.19 84 GLU A N 1
ATOM 657 C CA . GLU A 1 84 ? 7.181 -8.478 -20.543 1.00 95.19 84 GLU A CA 1
ATOM 658 C C . GLU A 1 84 ? 5.829 -9.103 -20.171 1.00 95.19 84 GLU A C 1
ATOM 660 O O . GLU A 1 84 ? 5.071 -9.527 -21.034 1.00 95.19 84 GLU A O 1
ATOM 665 N N . ALA A 1 85 ? 5.491 -9.142 -18.878 1.00 95.19 85 ALA A N 1
ATOM 666 C CA . ALA A 1 85 ? 4.221 -9.695 -18.412 1.00 95.19 85 ALA A CA 1
ATOM 667 C C . ALA A 1 85 ? 3.014 -8.769 -18.646 1.00 95.19 85 ALA A C 1
ATOM 669 O O . ALA A 1 85 ? 1.888 -9.264 -18.685 1.00 95.19 85 ALA A O 1
ATOM 670 N N . LEU A 1 86 ? 3.233 -7.453 -18.742 1.00 94.75 86 LEU A N 1
ATOM 671 C CA . LEU A 1 86 ? 2.203 -6.472 -19.086 1.00 94.75 86 LEU A CA 1
ATOM 672 C C . LEU A 1 86 ? 1.842 -6.516 -20.573 1.00 94.75 86 LEU A C 1
ATOM 674 O O . LEU A 1 86 ? 0.707 -6.186 -20.898 1.00 94.75 86 LEU A O 1
ATOM 678 N N . ASP A 1 87 ? 2.792 -6.900 -21.434 1.00 93.19 87 ASP A N 1
ATOM 679 C CA . ASP A 1 87 ? 2.608 -7.019 -22.888 1.00 93.19 87 ASP A CA 1
ATOM 680 C C . ASP A 1 87 ? 1.986 -5.752 -23.511 1.00 93.19 87 ASP A C 1
ATOM 682 O O . ASP A 1 87 ? 0.970 -5.780 -24.203 1.00 93.19 87 ASP A O 1
ATOM 686 N N . LEU A 1 88 ? 2.569 -4.594 -23.178 1.00 93.25 88 LEU A N 1
ATOM 687 C CA . LEU A 1 88 ? 2.075 -3.295 -23.637 1.00 93.25 88 LEU A CA 1
ATOM 688 C C . LEU A 1 88 ? 2.265 -3.127 -25.150 1.00 93.25 88 LEU A C 1
ATOM 690 O O . LEU A 1 88 ? 3.329 -3.446 -25.681 1.00 93.25 88 LEU A O 1
ATOM 694 N N . ASP A 1 89 ? 1.279 -2.516 -25.809 1.00 90.81 89 ASP A N 1
ATOM 695 C CA . ASP A 1 89 ? 1.344 -2.109 -27.215 1.00 90.81 89 ASP A CA 1
ATOM 696 C C . ASP A 1 89 ? 1.150 -0.580 -27.344 1.00 90.81 89 ASP A C 1
ATOM 698 O O . ASP A 1 89 ? 0.071 -0.068 -27.025 1.00 90.81 89 ASP A O 1
ATOM 702 N N . PRO A 1 90 ? 2.173 0.182 -27.781 1.00 91.50 90 PRO A N 1
ATOM 703 C CA . PRO A 1 90 ? 3.507 -0.283 -28.163 1.00 91.50 90 PRO A CA 1
ATOM 704 C C . PRO A 1 90 ? 4.371 -0.674 -26.956 1.00 91.50 90 PRO A C 1
ATOM 706 O O . PRO A 1 90 ? 4.324 -0.031 -25.903 1.00 91.50 90 PRO A O 1
ATOM 709 N N . HIS A 1 91 ? 5.238 -1.672 -27.147 1.00 93.44 91 HIS A N 1
ATOM 710 C CA . HIS A 1 91 ? 6.202 -2.066 -26.122 1.00 93.44 91 HIS A CA 1
ATOM 711 C C . HIS A 1 91 ? 7.250 -0.950 -25.917 1.00 93.44 91 HIS A C 1
ATOM 713 O O . HIS A 1 91 ? 7.815 -0.457 -26.903 1.00 93.44 91 HIS A O 1
ATOM 719 N N . PRO A 1 92 ? 7.545 -0.531 -24.670 1.00 94.31 92 PRO A N 1
ATOM 720 C CA . PRO A 1 92 ? 8.546 0.502 -24.401 1.00 94.31 92 PRO A CA 1
ATOM 721 C C . PRO A 1 92 ? 9.944 0.086 -24.871 1.00 94.31 92 PRO A C 1
ATOM 723 O O . PRO A 1 92 ? 10.384 -1.028 -24.609 1.00 94.31 92 PRO A O 1
ATOM 726 N N . LYS A 1 93 ? 10.711 0.984 -25.501 1.00 94.50 93 LYS A N 1
ATOM 727 C CA . LYS A 1 93 ? 12.069 0.658 -25.986 1.00 94.50 93 LYS A CA 1
ATOM 728 C C . LYS A 1 93 ? 13.085 0.578 -24.851 1.00 94.50 93 LYS A C 1
ATOM 730 O O . LYS A 1 93 ? 14.183 0.060 -25.038 1.00 94.50 93 LYS A O 1
ATOM 735 N N . SER A 1 94 ? 12.756 1.147 -23.692 1.00 95.75 94 SER A N 1
ATOM 736 C CA . SER A 1 94 ? 13.567 1.068 -22.482 1.00 95.75 94 SER A CA 1
ATOM 737 C C . SER A 1 94 ? 12.725 1.237 -21.218 1.00 95.75 94 SER A C 1
ATOM 739 O O . SER A 1 94 ? 11.623 1.790 -21.239 1.00 95.75 94 SER A O 1
ATOM 741 N N . GLN A 1 95 ? 13.290 0.818 -20.084 1.00 95.88 95 GLN A N 1
ATOM 742 C CA . GLN A 1 95 ? 12.716 1.061 -18.758 1.00 95.88 95 GLN A CA 1
ATOM 743 C C . GLN A 1 95 ? 12.559 2.556 -18.457 1.00 95.88 95 GLN A C 1
ATOM 745 O O . GLN A 1 95 ? 11.554 2.973 -17.887 1.00 95.88 95 GLN A O 1
ATOM 750 N N . GLU A 1 96 ? 13.526 3.375 -18.880 1.00 95.75 96 GLU A N 1
ATOM 751 C CA . GLU A 1 96 ? 13.447 4.831 -18.755 1.00 95.75 96 GLU A CA 1
ATOM 752 C C . GLU A 1 96 ? 12.247 5.393 -19.526 1.00 95.75 96 GLU A C 1
ATOM 754 O O . GLU A 1 96 ? 11.501 6.214 -18.990 1.00 95.75 96 GLU A O 1
ATOM 759 N N . GLU A 1 97 ? 12.066 4.971 -20.781 1.00 94.00 97 GLU A N 1
ATOM 760 C CA . GLU A 1 97 ? 10.943 5.414 -21.610 1.00 94.00 97 GLU A CA 1
ATOM 761 C C . GLU A 1 97 ? 9.614 5.034 -20.961 1.00 94.00 97 GLU A C 1
ATOM 763 O O . GLU A 1 97 ? 8.725 5.880 -20.852 1.00 94.00 97 GLU A O 1
ATOM 768 N N . PHE A 1 98 ? 9.509 3.804 -20.449 1.00 93.56 98 PHE A N 1
ATOM 769 C CA . PHE A 1 98 ? 8.330 3.365 -19.718 1.00 93.56 98 PHE A CA 1
ATOM 770 C C . PHE A 1 98 ? 8.043 4.262 -18.509 1.00 93.56 98 PHE A C 1
ATOM 772 O O . PHE A 1 98 ? 6.952 4.822 -18.428 1.00 93.56 98 PHE A O 1
ATOM 779 N N . ILE A 1 99 ? 9.005 4.477 -17.608 1.00 92.19 99 ILE A N 1
ATOM 780 C CA . ILE A 1 99 ? 8.794 5.288 -16.395 1.00 92.19 99 ILE A CA 1
ATOM 781 C C . ILE A 1 99 ? 8.417 6.730 -16.753 1.00 92.19 99 ILE A C 1
ATOM 783 O O . ILE A 1 99 ? 7.504 7.299 -16.156 1.00 92.19 99 ILE A O 1
ATOM 787 N N . LYS A 1 100 ? 9.065 7.319 -17.766 1.00 90.25 100 LYS A N 1
ATOM 788 C CA . LYS A 1 100 ? 8.700 8.647 -18.282 1.00 90.25 100 LYS A CA 1
ATOM 789 C C . LYS A 1 100 ? 7.277 8.681 -18.828 1.00 90.25 100 LYS A C 1
ATOM 791 O O . LYS A 1 100 ? 6.570 9.655 -18.583 1.00 90.25 100 LYS A O 1
ATOM 796 N N . SER A 1 101 ? 6.847 7.622 -19.512 1.00 88.38 101 SER A N 1
ATOM 797 C CA . SER A 1 101 ? 5.485 7.502 -20.041 1.00 88.38 101 SER A CA 1
ATOM 798 C C . SER A 1 101 ? 4.414 7.396 -18.950 1.00 88.38 101 SER A C 1
ATOM 800 O O . SER A 1 101 ? 3.244 7.662 -19.223 1.00 88.38 101 SER A O 1
ATOM 802 N N . LEU A 1 102 ? 4.772 6.993 -17.722 1.00 88.00 102 LEU A N 1
ATOM 803 C CA . LEU A 1 102 ? 3.816 6.902 -16.612 1.00 88.00 102 LEU A CA 1
ATOM 804 C C . LEU A 1 102 ? 3.328 8.282 -16.149 1.00 88.00 102 LEU A C 1
ATOM 806 O O . LEU A 1 102 ? 2.270 8.365 -15.530 1.00 88.00 102 LEU A O 1
ATOM 810 N N . ARG A 1 103 ? 4.066 9.364 -16.444 1.00 84.38 103 ARG A N 1
ATOM 811 C CA . ARG A 1 103 ? 3.623 10.718 -16.099 1.00 84.38 103 ARG A CA 1
ATOM 812 C C . ARG A 1 103 ? 2.419 11.117 -16.963 1.00 84.38 103 ARG A C 1
ATOM 814 O O . ARG A 1 103 ? 2.502 11.057 -18.192 1.00 84.38 103 ARG A O 1
ATOM 821 N N . PRO A 1 104 ? 1.322 11.589 -16.353 1.00 78.00 104 PRO A N 1
ATOM 822 C CA . PRO A 1 104 ? 0.154 12.029 -17.077 1.00 78.00 104 PRO A CA 1
ATOM 823 C C . PRO A 1 104 ? 0.512 13.263 -17.892 1.00 78.00 104 PRO A C 1
ATOM 825 O O . PRO A 1 104 ? 1.139 14.213 -17.412 1.00 78.00 104 PRO A O 1
ATOM 828 N N . THR A 1 105 ? 0.079 13.252 -19.143 1.00 73.62 105 THR A N 1
ATOM 829 C CA . THR A 1 105 ? 0.202 14.399 -20.036 1.00 73.62 105 THR A CA 1
ATOM 830 C C . THR A 1 105 ? -1.090 15.208 -20.005 1.00 73.62 105 THR A C 1
ATOM 832 O O . THR A 1 105 ? -2.112 14.780 -19.461 1.00 73.62 105 THR A O 1
ATOM 835 N N . GLN A 1 106 ? -1.089 16.377 -20.648 1.00 69.50 106 GLN A N 1
ATOM 836 C CA . GLN A 1 106 ? -2.320 17.150 -20.833 1.00 69.50 106 GLN A CA 1
ATOM 837 C C . GLN A 1 106 ? -3.412 16.381 -21.605 1.00 69.50 106 GLN A C 1
ATOM 839 O O . GLN A 1 106 ? -4.585 16.732 -21.499 1.00 69.50 106 GLN A O 1
ATOM 844 N N . TYR A 1 107 ? -3.036 15.319 -22.330 1.00 62.41 107 TYR A N 1
ATOM 845 C CA . TYR A 1 107 ? -3.926 14.504 -23.160 1.00 62.41 107 TYR A CA 1
ATOM 846 C C . TYR A 1 107 ? -4.288 13.147 -22.540 1.00 62.41 107 TYR A C 1
ATOM 848 O O . TYR A 1 107 ? -5.356 12.617 -22.833 1.00 62.41 107 TYR A O 1
ATOM 856 N N . ALA A 1 108 ? -3.440 12.590 -21.672 1.00 65.69 108 ALA A N 1
ATOM 857 C CA . ALA A 1 108 ? -3.641 11.279 -21.060 1.00 65.69 108 ALA A CA 1
ATOM 858 C C . ALA A 1 108 ? -3.423 11.366 -19.547 1.00 65.69 108 ALA A C 1
ATOM 860 O O . ALA A 1 108 ? -2.292 11.453 -19.075 1.00 65.69 108 ALA A O 1
ATOM 861 N N . ARG A 1 109 ? -4.529 11.365 -18.791 1.00 67.56 109 ARG A N 1
ATOM 862 C CA . ARG A 1 109 ? -4.530 11.448 -17.317 1.00 67.56 109 ARG A CA 1
ATOM 863 C C . ARG A 1 109 ? -4.602 10.091 -16.614 1.00 67.56 109 ARG A C 1
ATOM 865 O O . ARG A 1 109 ? -4.465 10.050 -15.400 1.00 67.56 109 ARG A O 1
ATOM 872 N N . LYS A 1 110 ? -4.880 9.022 -17.359 1.00 75.62 110 LYS A N 1
ATOM 873 C CA . LYS A 1 110 ? -5.023 7.647 -16.866 1.00 75.62 110 LYS A CA 1
ATOM 874 C C . LYS A 1 110 ? -4.207 6.707 -17.739 1.00 75.62 110 LYS A C 1
ATOM 876 O O . LYS A 1 110 ? -3.987 7.025 -18.911 1.00 75.62 110 LYS A O 1
ATOM 881 N N . ARG A 1 111 ? -3.812 5.561 -17.187 1.00 82.06 111 ARG A N 1
ATOM 882 C CA . ARG A 1 111 ? -3.099 4.489 -17.896 1.00 82.06 111 ARG A CA 1
ATOM 883 C C . ARG A 1 111 ? -3.989 3.249 -17.996 1.00 82.06 111 ARG A C 1
ATOM 885 O O . ARG A 1 111 ? -3.715 2.248 -17.340 1.00 82.06 111 ARG A O 1
ATOM 892 N N . PRO A 1 112 ? -5.084 3.308 -18.785 1.00 81.69 112 PRO A N 1
ATOM 893 C CA . PRO A 1 112 ? -5.981 2.166 -18.946 1.00 81.69 112 PRO A CA 1
ATOM 894 C C . PRO A 1 112 ? -5.292 0.981 -19.632 1.00 81.69 112 PRO A C 1
ATOM 896 O O . PRO A 1 112 ? -5.785 -0.128 -19.552 1.00 81.69 112 PRO A O 1
ATOM 899 N N . ASP A 1 113 ? -4.163 1.206 -20.298 1.00 86.69 113 ASP A N 1
ATOM 900 C CA . ASP A 1 113 ? -3.314 0.174 -20.882 1.00 86.69 113 ASP A CA 1
ATOM 901 C C . ASP A 1 113 ? -2.572 -0.665 -19.826 1.00 86.69 113 ASP A C 1
ATOM 903 O O . ASP A 1 113 ? -2.155 -1.782 -20.116 1.00 86.69 113 ASP A O 1
ATOM 907 N N . ILE A 1 114 ? -2.434 -0.174 -18.587 1.00 91.00 114 ILE A N 1
ATOM 908 C CA . ILE A 1 114 ? -1.777 -0.907 -17.501 1.00 91.00 114 ILE A CA 1
ATOM 909 C C . ILE A 1 114 ? -2.833 -1.567 -16.612 1.00 91.00 114 ILE A C 1
ATOM 911 O O . ILE A 1 114 ? -3.372 -0.971 -15.677 1.00 91.00 114 ILE A O 1
ATOM 915 N N . HIS A 1 115 ? -3.075 -2.851 -16.858 1.00 90.19 115 HIS A N 1
ATOM 916 C CA . HIS A 1 115 ? -3.907 -3.695 -16.008 1.00 90.19 115 HIS A CA 1
ATOM 917 C C . HIS A 1 115 ? -3.050 -4.728 -15.282 1.00 90.19 115 HIS A C 1
ATOM 919 O O . HIS A 1 115 ? -2.649 -5.736 -15.856 1.00 90.19 115 HIS A O 1
ATOM 925 N N . TRP A 1 116 ? -2.789 -4.495 -13.994 1.00 94.62 116 TRP A N 1
ATOM 926 C CA . TRP A 1 116 ? -1.990 -5.414 -13.187 1.00 94.62 116 TRP A CA 1
ATOM 927 C C . TRP A 1 116 ? -2.672 -5.794 -11.877 1.00 94.62 116 TRP A C 1
ATOM 929 O O . TRP A 1 116 ? -2.914 -4.949 -11.010 1.00 94.62 116 TRP A O 1
ATOM 939 N N . GLN A 1 117 ? -2.928 -7.091 -11.701 1.00 92.69 117 GLN A N 1
ATOM 940 C CA . GLN A 1 117 ? -3.350 -7.636 -10.419 1.00 92.69 117 GLN A CA 1
ATOM 941 C C . GLN A 1 117 ? -2.120 -7.930 -9.558 1.00 92.69 117 GLN A C 1
ATOM 943 O O . GLN A 1 117 ? -1.249 -8.703 -9.948 1.00 92.69 117 GLN A O 1
ATOM 948 N N . GLY A 1 118 ? -2.084 -7.352 -8.354 1.00 96.38 118 GLY A N 1
ATOM 949 C CA . GLY A 1 118 ? -1.029 -7.631 -7.383 1.00 96.38 118 GLY A CA 1
ATOM 950 C C . GLY A 1 118 ? -0.851 -9.129 -7.131 1.00 96.38 118 GLY A C 1
ATOM 951 O O . GLY A 1 118 ? -1.829 -9.869 -6.975 1.00 96.38 118 GLY A O 1
ATOM 952 N N . LEU A 1 119 ? 0.406 -9.562 -7.076 1.00 97.75 119 LEU A N 1
ATOM 953 C CA . LEU A 1 119 ? 0.782 -10.962 -6.914 1.00 97.75 119 LEU A CA 1
ATOM 954 C C . LEU A 1 119 ? 0.490 -11.518 -5.507 1.00 97.75 119 LEU A C 1
ATOM 956 O O . LEU A 1 119 ? 0.495 -12.736 -5.319 1.00 97.75 119 LEU A O 1
ATOM 960 N N . LEU A 1 120 ? 0.207 -10.655 -4.530 1.00 97.94 120 LEU A N 1
ATOM 961 C CA . LEU A 1 120 ? -0.217 -11.035 -3.185 1.00 97.94 120 LEU A CA 1
ATOM 962 C C . LEU A 1 120 ? -1.735 -10.891 -3.005 1.00 97.94 120 LEU A C 1
ATOM 964 O O . LEU A 1 120 ? -2.370 -9.928 -3.446 1.00 97.94 120 LEU A O 1
ATOM 968 N N . GLU A 1 121 ? -2.323 -11.864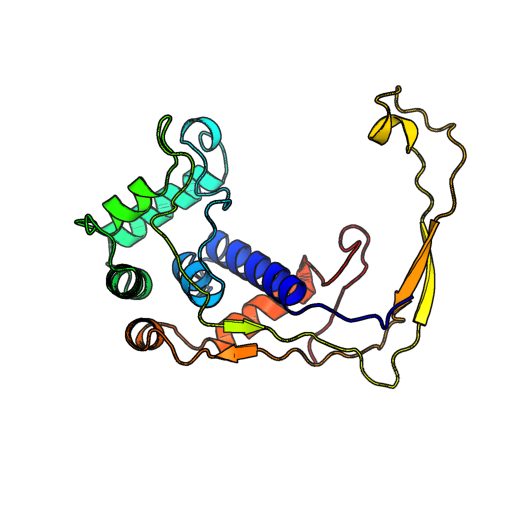 -2.319 1.00 97.06 121 GLU A N 1
ATOM 969 C CA . GLU A 1 121 ? -3.715 -11.877 -1.887 1.00 97.06 121 GLU A CA 1
ATOM 970 C C . GLU A 1 121 ? -3.790 -11.728 -0.369 1.00 97.06 121 GLU A C 1
ATOM 972 O O . GLU A 1 121 ? -3.139 -12.473 0.356 1.00 97.06 121 GLU A O 1
ATOM 977 N N . PHE A 1 122 ? -4.587 -10.770 0.096 1.00 97.69 122 PHE A N 1
ATOM 978 C CA . PHE A 1 122 ? -4.733 -10.423 1.506 1.00 97.69 122 PHE A CA 1
ATOM 979 C C . PHE A 1 122 ? -6.125 -10.849 1.963 1.00 97.69 122 PHE A C 1
ATOM 981 O O . PHE A 1 122 ? -7.118 -10.425 1.370 1.00 97.69 122 PHE A O 1
ATOM 988 N N . GLU A 1 123 ? -6.193 -11.700 2.983 1.00 97.62 123 GLU A N 1
ATOM 989 C CA . GLU A 1 123 ? -7.461 -12.124 3.577 1.00 97.62 123 GLU A CA 1
ATOM 990 C C . GLU A 1 123 ? -7.948 -11.141 4.641 1.00 97.62 123 GLU A C 1
ATOM 992 O O . GLU A 1 123 ? -7.170 -10.364 5.199 1.00 97.62 123 GLU A O 1
ATOM 997 N N . ASP A 1 124 ? -9.242 -11.220 4.948 1.00 96.75 124 ASP A N 1
ATOM 998 C CA . ASP A 1 124 ? -9.815 -10.560 6.114 1.00 96.75 124 ASP A CA 1
ATOM 999 C C . ASP A 1 124 ? -9.190 -11.118 7.402 1.00 96.75 124 ASP A C 1
ATOM 1001 O O . ASP A 1 124 ? -9.033 -12.332 7.572 1.00 96.75 124 ASP A O 1
ATOM 1005 N N . ALA A 1 125 ? -8.855 -10.226 8.332 1.00 95.19 125 ALA A N 1
ATOM 1006 C CA . ALA A 1 125 ? -8.334 -10.578 9.642 1.00 95.19 125 ALA A CA 1
ATOM 1007 C C . ALA A 1 125 ? -9.416 -10.361 10.704 1.00 95.19 125 ALA A C 1
ATOM 1009 O O . ALA A 1 125 ? -9.888 -9.244 10.936 1.00 95.19 125 ALA A O 1
ATOM 1010 N N . PHE A 1 126 ? -9.794 -11.451 11.362 1.00 94.44 126 PHE A N 1
ATOM 1011 C CA . PHE A 1 126 ? -10.740 -11.448 12.473 1.00 94.44 126 PHE A CA 1
ATOM 1012 C C . PHE A 1 126 ? -9.978 -11.451 13.800 1.00 94.44 126 PHE A C 1
ATOM 1014 O O . PHE A 1 126 ? -8.922 -12.093 13.884 1.00 94.44 126 PHE A O 1
ATOM 1021 N N . PRO A 1 127 ? -10.497 -10.763 14.829 1.00 94.12 127 PRO A N 1
ATOM 1022 C CA . PRO A 1 127 ? -9.918 -10.845 16.156 1.00 94.12 127 PRO A CA 1
ATOM 1023 C C . PRO A 1 127 ? -10.119 -12.252 16.736 1.00 94.12 127 PRO A C 1
ATOM 1025 O O . PRO A 1 127 ? -11.022 -12.992 16.330 1.00 94.12 127 PRO A O 1
ATOM 1028 N N . ASN A 1 128 ? -9.280 -12.625 17.699 1.00 92.31 128 ASN A N 1
ATOM 1029 C CA . ASN A 1 128 ? -9.448 -13.856 18.465 1.00 92.31 128 ASN A CA 1
ATOM 1030 C C . ASN A 1 128 ? -10.814 -13.893 19.190 1.00 92.31 128 ASN A C 1
ATOM 1032 O O . ASN A 1 128 ? -11.491 -12.879 19.362 1.00 92.31 128 ASN A O 1
ATOM 1036 N N . ASN A 1 129 ? -11.234 -15.077 19.635 1.00 89.62 129 ASN A N 1
ATOM 1037 C CA . ASN A 1 129 ? -12.529 -15.252 20.298 1.00 89.62 129 ASN A CA 1
ATOM 1038 C C . ASN A 1 129 ? -12.578 -14.696 21.733 1.00 89.62 129 ASN A C 1
ATOM 1040 O O . ASN A 1 129 ? -13.655 -14.676 22.323 1.00 89.62 129 ASN A O 1
ATOM 1044 N N . GLN A 1 130 ? -11.445 -14.270 22.295 1.00 90.12 130 GLN A N 1
ATOM 1045 C CA . GLN A 1 130 ? -11.353 -13.597 23.593 1.00 90.12 130 GLN A CA 1
ATOM 1046 C C . GLN A 1 130 ? -11.438 -12.071 23.474 1.00 90.12 130 GLN A C 1
ATOM 1048 O O . GLN A 1 130 ? -11.442 -11.387 24.493 1.00 90.12 130 GLN A O 1
ATOM 1053 N N . ALA A 1 131 ? -11.481 -11.526 22.257 1.00 92.62 131 ALA A N 1
ATOM 1054 C CA . ALA A 1 131 ? -11.451 -10.094 22.047 1.00 92.62 131 ALA A CA 1
ATOM 1055 C C . ALA A 1 131 ? -12.729 -9.438 22.578 1.00 92.62 131 ALA A C 1
ATOM 1057 O O . ALA A 1 131 ? -13.847 -9.787 22.193 1.00 92.62 131 ALA A O 1
ATOM 1058 N N . GLU A 1 132 ? -12.546 -8.456 23.454 1.00 93.31 132 GLU A N 1
ATOM 1059 C CA . GLU A 1 132 ? -13.638 -7.708 24.058 1.00 93.31 132 GLU A CA 1
ATOM 1060 C C . GLU A 1 132 ? -13.920 -6.419 23.288 1.00 93.31 132 GLU A C 1
ATOM 1062 O O . GLU A 1 132 ? -13.013 -5.727 22.821 1.00 93.31 132 GLU A O 1
ATOM 1067 N N . LEU A 1 133 ? -15.204 -6.082 23.198 1.00 92.25 133 LEU A N 1
ATOM 1068 C CA . LEU A 1 133 ? -15.671 -4.799 22.695 1.00 92.25 133 LEU A CA 1
ATOM 1069 C C . LEU A 1 133 ? -15.851 -3.810 23.848 1.00 92.25 133 LEU A C 1
ATOM 1071 O O . LEU A 1 133 ? -16.301 -4.186 24.931 1.00 92.25 133 LEU A O 1
ATOM 1075 N N . ASP A 1 134 ? -15.572 -2.542 23.578 1.00 91.75 134 ASP A N 1
ATOM 1076 C CA . ASP A 1 134 ? -15.908 -1.420 24.449 1.00 91.75 134 ASP A CA 1
ATOM 1077 C C . ASP A 1 134 ? -16.571 -0.289 23.649 1.00 91.75 134 ASP A C 1
ATOM 1079 O O . ASP A 1 134 ? -16.590 -0.303 22.412 1.00 91.75 134 ASP A O 1
ATOM 1083 N N . ILE A 1 135 ? -17.144 0.683 24.354 1.00 90.88 135 ILE A N 1
ATOM 1084 C CA . ILE A 1 135 ? -17.696 1.903 23.771 1.00 90.88 135 ILE A CA 1
ATOM 1085 C C . ILE A 1 135 ? -16.793 3.064 24.154 1.00 90.88 135 ILE A C 1
ATOM 1087 O O . ILE A 1 135 ? -16.644 3.389 25.328 1.00 90.88 135 ILE A O 1
ATOM 1091 N N . ASP A 1 136 ? -16.274 3.742 23.141 1.00 90.62 136 ASP A N 1
ATOM 1092 C CA . ASP A 1 136 ? -15.497 4.961 23.308 1.00 90.62 136 ASP A CA 1
ATOM 1093 C C . ASP A 1 136 ? -16.261 6.171 22.746 1.00 90.62 136 ASP A C 1
ATOM 1095 O O . ASP A 1 136 ? -17.258 6.030 22.027 1.00 90.62 136 ASP A O 1
ATOM 1099 N N . ILE A 1 137 ? -15.823 7.378 23.088 1.00 91.31 137 ILE A N 1
ATOM 1100 C CA . ILE A 1 137 ? -16.483 8.643 22.766 1.00 91.31 137 ILE A CA 1
ATOM 1101 C C . ILE A 1 137 ? -15.503 9.614 22.109 1.00 91.31 13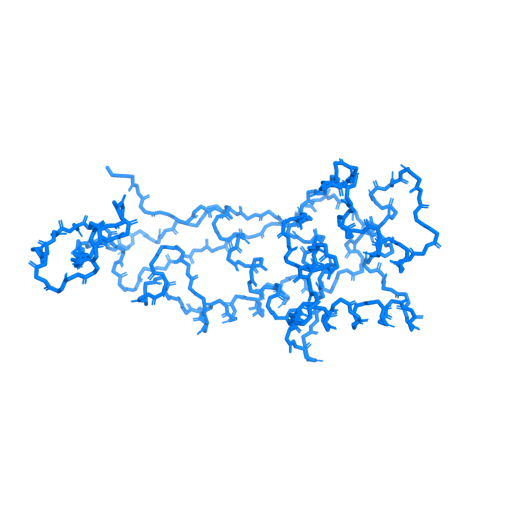7 ILE A C 1
ATOM 1103 O O . ILE A 1 137 ? -14.398 9.843 22.584 1.00 91.31 137 ILE A O 1
ATOM 1107 N N . ILE A 1 138 ? -15.934 10.249 21.017 1.00 85.31 138 ILE A N 1
ATOM 1108 C CA . ILE A 1 138 ? -15.243 11.413 20.455 1.00 85.31 138 ILE A CA 1
ATOM 1109 C C . ILE A 1 138 ? -16.180 12.621 20.445 1.00 85.31 138 ILE A C 1
ATOM 1111 O O . ILE A 1 138 ? -17.340 12.516 20.044 1.00 85.31 138 ILE A O 1
ATOM 1115 N N . ASN A 1 139 ? -15.663 13.773 20.876 1.00 82.56 139 ASN A N 1
ATOM 1116 C CA . ASN A 1 139 ? -16.382 15.045 20.918 1.00 82.56 139 ASN A CA 1
ATOM 1117 C C . ASN A 1 139 ? -15.791 16.011 19.875 1.00 82.56 139 ASN A C 1
ATOM 1119 O O . ASN A 1 139 ? -14.859 16.748 20.190 1.00 82.56 139 ASN A O 1
ATOM 1123 N N . PRO A 1 140 ? -16.272 16.021 18.618 1.00 77.25 140 PRO A N 1
ATOM 1124 C CA . PRO A 1 140 ? -15.877 17.043 17.654 1.00 77.25 140 PRO A CA 1
ATOM 1125 C C . PRO A 1 140 ? -16.351 18.432 18.113 1.00 77.25 140 PRO A C 1
ATOM 1127 O O . PRO A 1 140 ? -17.535 18.619 18.394 1.00 77.25 140 PRO A O 1
ATOM 1130 N N . HIS A 1 141 ? -15.427 19.397 18.146 1.00 65.75 141 HIS A N 1
ATOM 1131 C CA . HIS A 1 141 ? -15.668 20.773 18.605 1.00 65.75 141 HIS A CA 1
ATOM 1132 C C . HIS A 1 141 ? -15.852 21.808 17.477 1.00 65.75 141 HIS A C 1
ATOM 1134 O O . HIS A 1 141 ? -16.213 22.938 17.761 1.00 65.75 141 HIS A O 1
ATOM 1140 N N . HIS A 1 142 ? -15.641 21.452 16.203 1.00 66.88 142 HIS A N 1
ATOM 1141 C CA . HIS A 1 142 ? -15.747 22.398 15.072 1.00 66.88 142 HIS A CA 1
ATOM 1142 C C . HIS A 1 142 ? -16.527 21.816 13.892 1.00 66.88 142 HIS A C 1
ATOM 1144 O O . HIS A 1 142 ? -16.106 21.881 12.734 1.00 66.88 142 HIS A O 1
ATOM 1150 N N . GLY A 1 143 ? -17.658 21.174 14.178 1.00 66.06 143 GLY A N 1
ATOM 1151 C CA . GLY A 1 143 ? -18.456 20.521 13.143 1.00 66.06 143 GLY A CA 1
ATOM 1152 C C . GLY A 1 143 ? -18.930 21.511 12.077 1.00 66.06 143 GLY A C 1
ATOM 1153 O O . GLY A 1 143 ? -18.945 21.169 10.894 1.00 66.06 143 GLY A O 1
ATOM 1154 N N . LYS A 1 144 ? -19.276 22.745 12.471 1.00 68.00 144 LYS A N 1
ATOM 1155 C CA . LYS A 1 144 ? -19.808 23.753 11.541 1.00 68.00 144 LYS A CA 1
ATOM 1156 C C . LYS A 1 144 ? -18.732 24.372 10.658 1.00 68.00 144 LYS A C 1
ATOM 1158 O O . LYS A 1 144 ? -18.984 24.544 9.468 1.00 68.00 144 LYS A O 1
ATOM 1163 N N . TYR A 1 145 ? -17.533 24.616 11.185 1.00 70.56 145 TYR A N 1
ATOM 1164 C CA . TYR A 1 145 ? -16.387 25.049 10.375 1.00 70.56 145 TYR A CA 1
ATOM 1165 C C . TYR A 1 145 ? -16.100 24.047 9.247 1.00 70.56 145 TYR A C 1
ATOM 1167 O O . TYR A 1 145 ? -16.153 24.394 8.067 1.00 70.56 145 TYR A O 1
ATOM 1175 N N . TYR A 1 146 ? -15.896 22.771 9.595 1.00 67.44 146 TYR A N 1
ATOM 1176 C CA . TYR A 1 146 ? -15.494 21.751 8.622 1.00 67.44 146 TYR A CA 1
ATOM 1177 C C . TYR A 1 146 ? -16.608 21.323 7.654 1.00 67.44 146 TYR A C 1
ATOM 1179 O O . TYR A 1 146 ? -16.303 20.895 6.545 1.00 67.44 146 TYR A O 1
ATOM 1187 N N . GLN A 1 147 ? -17.886 21.409 8.044 1.00 69.69 147 GLN A N 1
ATOM 1188 C CA . GLN A 1 147 ? -19.003 20.952 7.199 1.00 69.69 147 GLN A CA 1
ATOM 1189 C C . GLN A 1 147 ? -19.747 22.080 6.478 1.00 69.69 147 GLN A C 1
ATOM 1191 O O . GLN A 1 147 ? -20.422 21.814 5.486 1.00 69.69 147 GLN A O 1
ATOM 1196 N N . ARG A 1 148 ? -19.688 23.318 6.985 1.00 71.75 148 ARG A N 1
ATOM 1197 C CA . ARG A 1 148 ? -20.500 24.446 6.491 1.00 71.75 148 ARG A CA 1
ATOM 1198 C C . ARG A 1 148 ? -19.687 25.688 6.130 1.00 71.75 148 ARG A C 1
ATOM 1200 O O . ARG A 1 148 ? -20.274 26.637 5.621 1.00 71.75 148 ARG A O 1
ATOM 1207 N N . GLY A 1 149 ? -18.372 25.694 6.365 1.00 68.19 149 GLY A N 1
ATOM 1208 C CA . GLY A 1 149 ? -17.506 26.834 6.049 1.00 68.19 149 GLY A CA 1
ATOM 1209 C C . GLY A 1 149 ? -17.762 28.072 6.916 1.00 68.19 149 GLY A C 1
ATOM 1210 O O . GLY A 1 149 ? -17.395 29.176 6.524 1.00 68.19 149 GLY A O 1
ATOM 1211 N N . GLU A 1 150 ? -18.416 27.906 8.072 1.00 76.25 150 GLU A N 1
ATOM 1212 C CA . GLU A 1 150 ? -18.559 28.968 9.078 1.00 76.25 150 GLU A CA 1
ATOM 1213 C C . GLU A 1 150 ? -17.191 29.301 9.691 1.00 76.25 150 GLU A C 1
ATOM 1215 O O . GLU A 1 150 ? -16.272 28.501 9.590 1.00 76.25 150 GLU A O 1
ATOM 1220 N N . THR A 1 151 ? -17.019 30.464 10.324 1.00 75.31 151 THR A N 1
ATOM 1221 C CA . THR A 1 151 ? -15.739 30.826 10.962 1.00 75.31 151 THR A CA 1
ATOM 1222 C C . THR A 1 151 ? -15.445 29.924 12.166 1.00 75.31 151 THR A C 1
ATOM 1224 O O . THR A 1 151 ? -16.366 29.659 12.943 1.00 75.31 151 THR A O 1
ATOM 1227 N N . PRO A 1 152 ? -14.187 29.488 12.374 1.00 71.75 152 PRO A N 1
ATOM 1228 C CA . PRO A 1 152 ? -13.852 28.596 13.475 1.00 71.75 152 PRO A CA 1
ATOM 1229 C C . PRO A 1 152 ? -14.044 29.349 14.791 1.00 71.75 152 PRO A C 1
ATOM 1231 O O . PRO A 1 152 ? -13.453 30.409 14.998 1.00 71.75 152 PRO A O 1
ATOM 1234 N N . HIS A 1 153 ? -14.903 28.826 15.663 1.00 69.25 153 HIS A N 1
ATOM 1235 C CA . HIS A 1 153 ? -15.129 29.390 16.987 1.00 69.25 153 HIS A CA 1
ATOM 1236 C C . HIS A 1 153 ? -15.134 28.273 18.039 1.00 69.25 153 HIS A C 1
ATOM 1238 O O . HIS A 1 153 ? -15.791 27.251 17.863 1.00 69.25 153 HIS A O 1
ATOM 1244 N N . ASP A 1 154 ? -14.427 28.473 19.155 1.00 66.50 154 ASP A N 1
ATOM 1245 C CA . ASP A 1 154 ? -14.292 27.492 20.255 1.00 66.50 154 ASP A CA 1
ATOM 1246 C C . ASP A 1 154 ? -15.541 27.370 21.148 1.00 66.50 154 ASP A C 1
ATOM 1248 O O . ASP A 1 154 ? -15.547 26.656 22.146 1.00 66.50 154 ASP A O 1
ATOM 1252 N N . ALA A 1 155 ? -16.620 28.074 20.805 1.00 68.75 155 ALA A N 1
ATOM 1253 C CA . ALA A 1 155 ? -17.855 28.099 21.594 1.00 68.75 155 ALA A CA 1
ATOM 1254 C C . ALA A 1 155 ? -18.942 27.143 21.065 1.00 68.75 155 ALA A C 1
ATOM 1256 O O . ALA A 1 155 ? -20.107 27.259 21.449 1.00 68.75 155 ALA A O 1
ATOM 1257 N N . 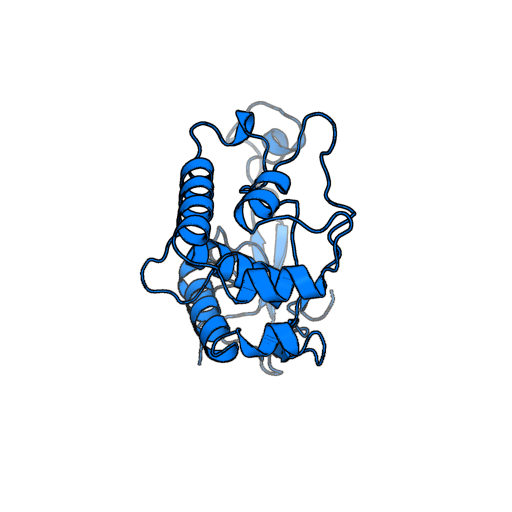GLU A 1 156 ? -18.607 26.235 20.142 1.00 70.44 156 GLU A N 1
ATOM 1258 C CA . GLU A 1 156 ? -19.538 25.187 19.715 1.00 70.44 156 GLU A CA 1
ATOM 1259 C C . GLU A 1 156 ? -19.749 24.174 20.852 1.00 70.44 156 GLU A C 1
ATOM 1261 O O . GLU A 1 156 ? -18.819 23.788 21.562 1.00 70.44 156 GLU A O 1
ATOM 1266 N N . GLN A 1 157 ? -20.990 23.714 21.025 1.00 75.94 157 GLN A N 1
ATOM 1267 C CA . GLN A 1 157 ? -21.272 22.649 21.984 1.00 75.94 157 GLN A CA 1
ATOM 1268 C C . GLN A 1 157 ? -20.695 21.321 21.471 1.00 75.94 157 GLN A C 1
ATOM 1270 O O . GLN A 1 157 ? -20.970 20.959 20.321 1.00 75.94 157 GLN A O 1
ATOM 1275 N N . PRO A 1 158 ? -19.946 20.565 22.299 1.00 78.50 158 PRO A N 1
ATOM 1276 C CA . PRO A 1 158 ? -19.455 19.254 21.904 1.00 78.50 158 PRO A CA 1
ATOM 1277 C C . PRO A 1 158 ? -20.633 18.332 21.606 1.00 78.50 158 PRO A C 1
ATOM 1279 O O . PRO A 1 158 ? -21.604 18.280 22.364 1.00 78.50 158 PRO A O 1
ATOM 1282 N N . LYS A 1 159 ? -20.538 17.577 20.510 1.00 80.25 159 LYS A N 1
ATOM 1283 C CA . LYS A 1 159 ? -21.527 16.555 20.158 1.00 80.25 159 LYS A CA 1
ATOM 1284 C C . LYS A 1 159 ? -20.938 15.159 20.385 1.00 80.25 159 LYS A C 1
ATOM 1286 O O . LYS A 1 159 ? -20.234 14.690 19.496 1.00 80.25 159 LYS A O 1
ATOM 1291 N N . PRO A 1 160 ? -21.247 14.485 21.509 1.00 85.44 160 PRO A N 1
ATOM 1292 C CA . PRO A 1 160 ? -20.851 13.101 21.757 1.00 85.44 160 PRO A CA 1
ATOM 1293 C C . PRO A 1 160 ? -21.143 12.167 20.589 1.00 85.44 160 PRO A C 1
ATOM 1295 O O . PRO A 1 160 ? -22.298 11.986 20.196 1.00 85.44 160 PRO A O 1
ATOM 1298 N N . VAL A 1 161 ? -20.091 11.551 20.052 1.00 85.94 161 VAL A N 1
ATOM 1299 C CA . VAL A 1 161 ? -20.185 10.450 19.094 1.00 85.94 161 VAL A CA 1
ATOM 1300 C C . VAL A 1 161 ? -19.595 9.207 19.745 1.00 85.94 161 VAL A C 1
ATOM 1302 O O . VAL A 1 161 ? -18.377 9.076 19.856 1.00 85.94 161 VAL A O 1
ATOM 1305 N N . PHE A 1 162 ? -20.474 8.298 20.161 1.00 89.94 162 PHE A N 1
ATOM 1306 C CA . PHE A 1 162 ? -20.095 6.989 20.683 1.00 89.94 162 PHE A CA 1
ATOM 1307 C C . PHE A 1 162 ? -19.770 6.030 19.535 1.00 89.94 162 PHE A C 1
ATOM 1309 O O . PHE A 1 162 ? -20.477 6.006 18.523 1.00 89.94 162 PHE A O 1
ATOM 1316 N N . PHE A 1 163 ? -18.718 5.233 19.680 1.00 88.75 163 PHE A N 1
ATOM 1317 C CA . PHE A 1 163 ? -18.315 4.232 18.696 1.00 88.75 163 PHE A CA 1
ATOM 1318 C C . PHE A 1 163 ? -17.739 2.993 19.381 1.00 88.75 163 PHE A C 1
ATOM 1320 O O . PHE A 1 163 ? -17.203 3.071 20.481 1.00 88.75 163 PHE A O 1
ATOM 1327 N N . LEU A 1 164 ? -17.877 1.842 18.722 1.00 90.06 164 LEU A N 1
ATOM 1328 C CA . LEU A 1 164 ? -17.337 0.584 19.225 1.00 90.06 164 LEU A CA 1
ATOM 1329 C C . LEU A 1 164 ? -15.834 0.505 18.965 1.00 90.06 164 LEU A C 1
ATOM 1331 O O . LEU A 1 164 ? -15.373 0.840 17.870 1.00 90.06 164 LEU A O 1
ATOM 1335 N N . VAL A 1 165 ? -15.104 0.006 19.955 1.00 92.06 165 VAL A N 1
ATOM 1336 C CA . VAL A 1 165 ? -13.669 -0.273 19.888 1.00 92.06 165 VAL A CA 1
ATOM 1337 C C . VAL A 1 165 ? -13.398 -1.697 20.349 1.00 92.06 165 VAL A C 1
ATOM 1339 O O . VAL A 1 165 ? -14.174 -2.269 21.111 1.00 92.06 165 VAL A O 1
ATOM 1342 N N . LEU A 1 166 ? -12.299 -2.276 19.879 1.00 93.12 166 LEU A N 1
ATOM 1343 C CA . LEU A 1 166 ? -11.734 -3.466 20.504 1.00 93.12 166 LEU A CA 1
ATOM 1344 C C . LEU A 1 166 ? -10.840 -3.017 21.656 1.00 93.12 166 LEU A C 1
ATOM 1346 O O . LEU A 1 166 ? -10.049 -2.087 21.482 1.00 93.12 166 LEU A O 1
ATOM 1350 N N . LYS A 1 167 ? -10.965 -3.670 22.812 1.00 93.25 167 LYS A N 1
ATOM 1351 C CA . LYS A 1 167 ? -10.047 -3.450 23.930 1.00 93.25 167 LYS A CA 1
ATOM 1352 C C . LYS A 1 167 ? -8.635 -3.904 23.565 1.00 93.25 167 LYS A C 1
ATOM 1354 O O . LYS A 1 167 ? -8.434 -4.762 22.700 1.00 93.25 167 LYS A O 1
ATOM 1359 N N . GLU A 1 168 ? -7.661 -3.341 24.272 1.00 92.56 168 GLU A N 1
ATOM 1360 C CA . GLU A 1 168 ? -6.282 -3.819 24.235 1.00 92.56 168 GLU A CA 1
ATOM 1361 C C . GLU A 1 168 ? -6.218 -5.324 24.557 1.00 92.56 168 GLU A C 1
ATOM 1363 O O . GLU A 1 168 ? -6.987 -5.837 25.371 1.00 92.56 168 GLU A O 1
ATOM 1368 N N . GLY A 1 169 ? -5.310 -6.040 23.889 1.00 91.56 169 GLY A N 1
ATOM 1369 C CA . GLY A 1 169 ? -5.143 -7.489 24.032 1.00 91.56 169 GLY A CA 1
ATOM 1370 C C . GLY A 1 169 ? -5.875 -8.326 22.978 1.00 91.56 169 GLY A C 1
ATOM 1371 O O . GLY A 1 169 ? -5.640 -9.533 22.891 1.00 91.56 169 GLY A O 1
ATOM 1372 N N . ALA A 1 170 ? -6.710 -7.716 22.130 1.00 93.56 170 ALA A N 1
ATOM 1373 C CA . ALA A 1 170 ? -7.244 -8.392 20.949 1.00 93.56 170 ALA A CA 1
ATOM 1374 C C . ALA A 1 170 ? -6.101 -8.787 19.995 1.00 93.56 170 ALA A C 1
ATOM 1376 O O . ALA A 1 170 ? -5.324 -7.935 19.563 1.00 93.56 170 ALA A O 1
ATOM 1377 N N . THR A 1 171 ? -6.010 -10.070 19.635 1.00 94.69 171 THR A N 1
ATOM 1378 C CA . THR A 1 171 ? -5.014 -10.553 18.665 1.00 94.69 171 THR A CA 1
ATOM 1379 C C . THR A 1 171 ? -5.659 -10.884 17.329 1.00 94.69 171 THR A C 1
ATOM 1381 O O . THR A 1 171 ? -6.818 -11.292 17.267 1.00 94.69 171 THR A O 1
ATOM 1384 N N . PHE A 1 172 ? -4.894 -10.712 16.253 1.00 94.88 172 PHE A N 1
ATOM 1385 C CA . PHE A 1 172 ? -5.323 -10.951 14.879 1.00 94.88 172 PHE A CA 1
ATOM 1386 C C . PHE A 1 172 ? -4.361 -11.912 14.190 1.00 94.88 172 PHE A C 1
ATOM 1388 O O . PHE A 1 172 ? -3.156 -11.873 14.427 1.00 94.88 172 PHE A O 1
ATOM 1395 N N . ILE A 1 173 ? -4.892 -12.743 13.291 1.00 95.25 173 ILE A N 1
ATOM 1396 C CA . ILE A 1 173 ? -4.074 -13.538 12.371 1.00 95.25 173 ILE A CA 1
ATOM 1397 C C . ILE A 1 173 ? -4.203 -12.929 10.981 1.00 95.25 173 ILE A C 1
ATOM 1399 O O . ILE A 1 173 ? -5.245 -13.051 10.335 1.00 95.25 173 ILE A O 1
ATOM 1403 N N . PHE A 1 174 ? -3.123 -12.308 10.517 1.00 95.38 174 PHE A N 1
ATOM 1404 C CA . PHE A 1 174 ? -3.020 -11.783 9.164 1.00 95.38 174 PHE A CA 1
ATOM 1405 C C . PHE A 1 174 ? -2.565 -12.887 8.212 1.00 95.38 174 PHE A C 1
ATOM 1407 O O . PHE A 1 174 ? -1.517 -13.501 8.410 1.00 95.38 174 PHE A O 1
ATOM 1414 N N . ARG A 1 175 ? -3.359 -13.157 7.171 1.00 97.00 175 ARG A N 1
ATOM 1415 C CA . ARG A 1 175 ? -3.037 -14.168 6.157 1.00 97.00 175 ARG A CA 1
ATOM 1416 C C . ARG A 1 175 ? -2.807 -13.502 4.814 1.00 97.00 175 ARG A C 1
ATOM 1418 O O . ARG A 1 175 ? -3.677 -12.803 4.294 1.00 97.00 175 ARG A O 1
ATOM 1425 N N . VAL A 1 176 ? -1.632 -13.764 4.252 1.00 97.62 176 VAL A N 1
ATOM 1426 C CA . VAL A 1 176 ? -1.266 -13.348 2.901 1.00 97.62 176 VAL A CA 1
ATOM 1427 C C . VAL A 1 176 ? -0.914 -14.587 2.095 1.00 97.62 176 VAL A C 1
ATOM 1429 O O . VAL A 1 176 ? -0.133 -15.433 2.531 1.00 97.62 176 VAL A O 1
ATOM 1432 N N . ARG A 1 177 ? -1.510 -14.707 0.912 1.00 96.50 177 ARG A N 1
ATOM 1433 C CA . ARG A 1 177 ? -1.272 -15.806 -0.019 1.00 96.50 177 ARG A CA 1
ATOM 1434 C C . ARG A 1 177 ? -0.582 -15.305 -1.272 1.00 96.50 177 ARG A C 1
ATOM 1436 O O . ARG A 1 177 ? -0.911 -14.259 -1.827 1.00 96.50 177 ARG A O 1
ATOM 1443 N N . ARG A 1 178 ? 0.345 -16.118 -1.761 1.00 95.44 178 ARG A N 1
ATOM 1444 C CA . ARG A 1 178 ? 0.949 -15.952 -3.076 1.00 95.44 178 ARG A CA 1
ATOM 1445 C C . ARG A 1 178 ? -0.061 -16.341 -4.157 1.00 95.44 178 ARG A C 1
ATOM 1447 O O . ARG A 1 178 ? -0.541 -17.474 -4.153 1.00 95.44 178 ARG A O 1
ATOM 1454 N N . ARG A 1 179 ? -0.332 -15.464 -5.127 1.00 95.12 179 ARG A N 1
ATOM 1455 C CA . ARG A 1 179 ? -1.062 -15.854 -6.343 1.00 95.12 179 ARG A CA 1
ATOM 1456 C C . ARG A 1 179 ? -0.150 -16.649 -7.274 1.00 95.12 179 ARG A C 1
ATOM 1458 O O . ARG A 1 179 ? 0.996 -16.267 -7.520 1.00 95.12 179 ARG A O 1
ATOM 1465 N N . ASN A 1 180 ? -0.676 -17.738 -7.830 1.00 91.19 180 ASN A N 1
ATOM 1466 C CA . ASN A 1 180 ? 0.054 -18.599 -8.760 1.00 91.19 180 ASN A CA 1
ATOM 1467 C C . ASN A 1 180 ? -0.089 -18.114 -10.215 1.00 91.19 180 ASN A C 1
ATOM 1469 O O . ASN A 1 180 ? -0.635 -18.809 -11.065 1.00 91.19 180 ASN A O 1
ATOM 1473 N N . ILE A 1 181 ? 0.342 -16.876 -10.461 1.00 91.94 181 ILE A N 1
ATOM 1474 C CA . ILE A 1 181 ? 0.307 -16.178 -11.756 1.00 91.94 181 ILE A CA 1
ATOM 1475 C C . ILE A 1 181 ? 1.659 -15.496 -12.002 1.00 91.94 181 ILE A C 1
ATOM 1477 O O . ILE A 1 181 ? 2.433 -15.314 -11.061 1.00 91.94 181 ILE A O 1
ATOM 1481 N N . HIS A 1 182 ? 1.946 -15.120 -13.253 1.00 93.00 182 HIS A N 1
ATOM 1482 C CA . HIS A 1 182 ? 3.150 -14.368 -13.645 1.00 93.00 182 HIS A CA 1
ATOM 1483 C C . HIS A 1 182 ? 4.466 -14.950 -13.083 1.00 93.00 182 HIS A C 1
ATOM 1485 O O . HIS A 1 182 ? 5.284 -14.250 -12.485 1.00 93.00 182 HIS A O 1
ATOM 1491 N N . HIS A 1 183 ? 4.687 -16.256 -13.274 1.00 89.12 183 HIS A N 1
ATOM 1492 C CA . HIS A 1 183 ? 5.864 -16.976 -12.761 1.00 89.12 183 HIS A CA 1
ATOM 1493 C C . HIS A 1 183 ? 7.211 -16.340 -13.143 1.00 89.12 183 HIS A C 1
ATOM 1495 O O . HIS A 1 183 ? 8.155 -16.421 -12.357 1.00 89.12 183 HIS A O 1
ATOM 1501 N N . GLY A 1 184 ? 7.290 -15.694 -14.313 1.00 91.38 184 GLY A N 1
ATOM 1502 C CA . GLY A 1 184 ? 8.480 -14.968 -14.763 1.00 91.38 184 GLY A CA 1
ATOM 1503 C C . GLY A 1 184 ? 8.874 -13.825 -13.825 1.00 91.38 184 GLY A C 1
ATOM 1504 O O . GLY A 1 184 ? 10.049 -13.687 -13.511 1.00 91.38 184 GLY A O 1
ATOM 1505 N N . VAL A 1 185 ? 7.900 -13.083 -13.285 1.00 94.94 185 VAL A N 1
ATOM 1506 C CA . VAL A 1 185 ? 8.149 -11.973 -12.347 1.00 94.94 185 VAL A CA 1
ATOM 1507 C C . VAL A 1 185 ? 8.602 -12.504 -10.988 1.00 94.94 185 VAL A C 1
ATOM 1509 O O . VAL A 1 185 ? 9.581 -12.021 -10.425 1.00 94.94 185 VAL A O 1
ATOM 1512 N N . TRP A 1 186 ? 7.952 -13.561 -10.489 1.00 95.12 186 TRP A N 1
ATOM 1513 C CA . TRP A 1 186 ? 8.260 -14.163 -9.186 1.00 95.12 186 TRP A CA 1
ATOM 1514 C C . TRP A 1 186 ? 9.716 -14.589 -9.004 1.00 95.12 186 TRP A C 1
ATOM 1516 O O . TRP A 1 186 ? 10.208 -14.574 -7.881 1.00 95.12 186 TRP A O 1
ATOM 1526 N N . LYS A 1 187 ? 10.403 -14.970 -10.085 1.00 93.50 187 LYS A N 1
ATOM 1527 C CA . LYS A 1 187 ? 11.814 -15.376 -10.054 1.00 93.50 187 LYS A CA 1
ATOM 1528 C C . LYS A 1 187 ? 12.750 -14.259 -9.571 1.00 93.50 187 LYS A C 1
ATOM 1530 O O . LYS A 1 187 ? 13.828 -14.557 -9.067 1.00 93.50 187 LYS A O 1
ATOM 1535 N N . TYR A 1 188 ? 12.347 -13.003 -9.741 1.00 94.56 188 TYR A N 1
ATOM 1536 C CA . TYR A 1 188 ? 13.164 -11.822 -9.449 1.00 94.56 188 TYR A CA 1
ATOM 1537 C C . TYR A 1 188 ? 12.712 -11.077 -8.192 1.00 94.56 188 TYR A C 1
ATOM 1539 O O . TYR A 1 188 ? 13.344 -10.104 -7.794 1.00 94.56 188 TYR A O 1
ATOM 1547 N N . ILE A 1 189 ? 11.635 -11.537 -7.558 1.00 94.69 189 ILE A N 1
ATOM 1548 C CA . ILE A 1 189 ? 11.189 -11.018 -6.269 1.00 94.69 189 ILE A CA 1
ATOM 1549 C C . ILE A 1 189 ? 12.064 -11.677 -5.190 1.00 94.69 189 ILE A C 1
ATOM 1551 O O . ILE A 1 189 ? 12.208 -12.904 -5.211 1.00 94.69 189 ILE A O 1
ATOM 1555 N N . PRO A 1 190 ? 12.658 -10.907 -4.256 1.00 90.25 190 PRO A N 1
ATOM 1556 C CA . PRO A 1 190 ? 13.396 -11.472 -3.129 1.00 90.25 190 PRO A CA 1
ATOM 1557 C C . PRO A 1 190 ? 12.429 -12.205 -2.177 1.00 90.25 190 PRO A C 1
ATOM 1559 O O . PRO A 1 190 ? 11.304 -12.549 -2.540 1.00 90.25 190 PRO A O 1
ATOM 1562 N N . SER A 1 191 ? 12.835 -12.489 -0.939 1.00 93.12 191 SER A N 1
ATOM 1563 C CA . SER A 1 191 ? 11.917 -13.100 0.031 1.00 93.12 191 SER A CA 1
ATOM 1564 C C . SER A 1 191 ? 10.700 -12.197 0.265 1.00 93.12 191 SER A C 1
ATOM 1566 O O . SER A 1 191 ? 10.780 -11.226 1.011 1.00 93.12 191 SER A O 1
ATOM 1568 N N . TRP A 1 192 ? 9.563 -12.518 -0.361 1.00 94.00 192 TRP A N 1
ATOM 1569 C CA . TRP A 1 192 ? 8.332 -11.734 -0.219 1.00 94.00 192 TRP A CA 1
ATOM 1570 C C . TRP A 1 192 ? 7.806 -11.756 1.220 1.00 94.00 192 TRP A C 1
ATOM 1572 O O . TRP A 1 192 ? 7.238 -10.767 1.663 1.00 94.00 192 TRP A O 1
ATOM 1582 N N . ASN A 1 193 ? 8.055 -12.838 1.967 1.00 93.75 193 ASN A N 1
ATOM 1583 C CA . ASN A 1 193 ? 7.770 -12.895 3.401 1.00 93.75 193 ASN A CA 1
ATOM 1584 C C . ASN A 1 193 ? 8.627 -11.887 4.174 1.00 93.75 193 ASN A C 1
ATOM 1586 O O . ASN A 1 193 ? 8.083 -11.128 4.959 1.00 93.75 193 ASN A O 1
ATOM 1590 N N . GLY A 1 194 ? 9.936 -11.828 3.897 1.00 95.25 194 GLY A N 1
ATOM 1591 C CA . GLY A 1 194 ? 10.831 -10.868 4.554 1.00 95.25 194 GLY A CA 1
ATOM 1592 C C . GLY A 1 194 ? 10.489 -9.415 4.217 1.00 95.25 194 GLY A C 1
ATOM 1593 O O . GLY A 1 194 ? 10.508 -8.559 5.093 1.00 95.25 194 GLY A O 1
ATOM 1594 N N . LEU A 1 195 ? 10.093 -9.152 2.967 1.00 96.56 195 LEU A N 1
ATOM 1595 C CA . LEU A 1 195 ? 9.566 -7.851 2.551 1.00 96.56 195 LEU A CA 1
ATOM 1596 C C . LEU A 1 195 ? 8.301 -7.473 3.340 1.00 96.56 195 LEU A C 1
ATOM 1598 O O . LEU A 1 195 ? 8.173 -6.342 3.806 1.00 96.56 195 LEU A O 1
ATOM 1602 N N . LEU A 1 196 ? 7.356 -8.409 3.489 1.00 96.00 196 LEU A N 1
ATOM 1603 C CA . LEU A 1 196 ? 6.146 -8.176 4.276 1.00 96.00 196 LEU A CA 1
ATOM 1604 C C . LEU A 1 196 ? 6.442 -8.020 5.765 1.00 96.00 196 LEU A C 1
ATOM 1606 O O . LEU A 1 196 ? 5.782 -7.204 6.391 1.00 96.00 196 LEU A O 1
ATOM 1610 N N . ASP A 1 197 ? 7.407 -8.754 6.316 1.00 95.31 197 ASP A N 1
ATOM 1611 C CA . ASP A 1 197 ? 7.830 -8.609 7.708 1.00 95.31 197 ASP A CA 1
ATOM 1612 C C . ASP A 1 197 ? 8.344 -7.193 7.978 1.00 95.31 197 ASP A C 1
ATOM 1614 O O . ASP A 1 197 ? 7.845 -6.539 8.887 1.00 95.31 197 ASP A O 1
ATOM 1618 N N . GLU A 1 198 ? 9.242 -6.686 7.131 1.00 95.50 198 GLU A N 1
ATOM 1619 C CA . GLU A 1 198 ? 9.764 -5.317 7.227 1.00 95.50 198 GLU A CA 1
ATOM 1620 C C . GLU A 1 198 ? 8.647 -4.267 7.109 1.00 95.50 198 GLU A C 1
ATOM 1622 O O . GLU A 1 198 ? 8.580 -3.320 7.892 1.00 95.50 198 GLU A O 1
ATOM 1627 N N . ALA A 1 199 ? 7.730 -4.449 6.152 1.00 95.94 199 ALA A N 1
ATOM 1628 C CA . ALA A 1 199 ? 6.583 -3.559 6.008 1.00 95.94 199 ALA A CA 1
ATOM 1629 C C . ALA A 1 199 ? 5.657 -3.619 7.233 1.00 95.94 199 ALA A C 1
ATOM 1631 O O . ALA A 1 199 ? 5.111 -2.595 7.630 1.00 95.94 199 ALA A O 1
ATOM 1632 N N . PHE A 1 200 ? 5.483 -4.791 7.844 1.00 95.69 200 PHE A N 1
ATOM 1633 C CA . PHE A 1 200 ? 4.629 -4.962 9.016 1.00 95.69 200 PHE A CA 1
ATOM 1634 C C . PHE A 1 200 ? 5.237 -4.292 10.250 1.00 95.69 200 PHE A C 1
ATOM 1636 O O . PHE A 1 200 ? 4.520 -3.613 10.981 1.00 95.69 200 PHE A O 1
ATOM 1643 N N . ASP A 1 201 ? 6.549 -4.432 10.448 1.00 95.00 201 ASP A N 1
ATOM 1644 C CA . ASP A 1 201 ? 7.277 -3.760 11.526 1.00 95.00 201 ASP A CA 1
ATOM 1645 C C . ASP A 1 201 ? 7.117 -2.234 11.397 1.00 95.00 201 ASP A C 1
ATOM 1647 O O . ASP A 1 201 ? 6.725 -1.564 12.352 1.00 95.00 201 ASP A O 1
ATOM 1651 N N . TYR A 1 202 ? 7.252 -1.694 10.180 1.00 95.38 202 TYR A N 1
ATOM 1652 C CA . TYR A 1 202 ? 6.997 -0.275 9.915 1.00 95.38 202 TYR A CA 1
ATOM 1653 C C . TYR A 1 202 ? 5.555 0.151 10.231 1.00 95.38 202 TYR A C 1
ATOM 1655 O O . TYR A 1 202 ? 5.332 1.229 10.784 1.00 95.38 202 TYR A O 1
ATOM 1663 N N . VAL A 1 203 ? 4.557 -0.675 9.893 1.00 95.56 203 VAL A N 1
ATOM 1664 C CA . VAL A 1 203 ? 3.154 -0.376 10.223 1.00 95.56 203 VAL A CA 1
ATOM 1665 C C . VAL A 1 203 ? 2.953 -0.295 11.733 1.00 95.56 203 VAL A C 1
ATOM 1667 O O . VAL A 1 203 ? 2.279 0.631 12.187 1.00 95.56 203 VAL A O 1
ATOM 1670 N N . CYS A 1 204 ? 3.510 -1.240 12.493 1.00 94.44 204 CYS A N 1
ATOM 1671 C CA . CYS A 1 204 ? 3.413 -1.260 13.953 1.00 94.44 204 CYS A CA 1
ATOM 1672 C C . CYS A 1 204 ? 4.024 -0.001 14.579 1.00 94.44 204 CYS A C 1
ATOM 1674 O O . CYS A 1 204 ? 3.426 0.576 15.485 1.00 94.44 204 CYS A O 1
ATOM 1676 N N . ASP A 1 205 ? 5.167 0.444 14.058 1.00 93.25 205 ASP A N 1
ATOM 1677 C CA . ASP A 1 205 ? 5.898 1.584 14.607 1.00 93.25 205 ASP A CA 1
ATOM 1678 C C . ASP A 1 205 ? 5.274 2.939 14.234 1.00 93.25 205 ASP A C 1
ATOM 1680 O O . ASP A 1 205 ? 5.293 3.868 15.045 1.00 93.25 205 ASP A O 1
ATOM 1684 N N . TRP A 1 206 ? 4.724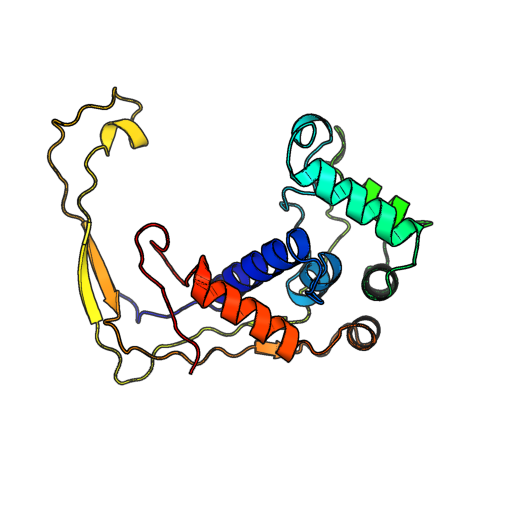 3.076 13.018 1.00 92.38 206 TRP A N 1
ATOM 1685 C CA . TRP A 1 206 ? 4.428 4.399 12.444 1.00 92.38 206 TRP A CA 1
ATOM 1686 C C . TRP A 1 206 ? 2.998 4.619 11.946 1.00 92.38 206 TRP A C 1
ATOM 1688 O O . TRP A 1 206 ? 2.581 5.774 11.844 1.00 92.38 206 TRP A O 1
ATOM 1698 N N . LEU A 1 207 ? 2.239 3.568 11.609 1.00 93.06 207 LEU A N 1
ATOM 1699 C CA . LEU A 1 207 ? 0.962 3.726 10.892 1.00 93.06 207 LEU A CA 1
ATOM 1700 C C . LEU A 1 207 ? -0.260 3.226 11.669 1.00 93.06 207 LEU A C 1
ATOM 1702 O O . LEU A 1 207 ? -1.246 3.954 11.785 1.00 93.06 207 LEU A O 1
ATOM 1706 N N . GLY A 1 208 ? -0.225 1.990 12.166 1.00 93.81 208 GLY A N 1
ATOM 1707 C CA . GLY A 1 208 ? -1.387 1.287 12.713 1.00 93.81 208 GLY A CA 1
ATOM 1708 C C . GLY A 1 208 ? -2.417 0.837 11.661 1.00 93.81 208 GLY A C 1
ATOM 1709 O O . GLY A 1 208 ? -2.365 1.198 10.484 1.00 93.81 208 GLY A O 1
ATOM 1710 N N . PHE A 1 209 ? -3.388 0.029 12.094 1.00 93.50 209 PHE A N 1
ATOM 1711 C CA . PHE A 1 209 ? -4.455 -0.536 11.262 1.00 93.50 209 PHE A CA 1
ATOM 1712 C C . PHE A 1 209 ? -5.844 0.003 11.623 1.00 93.50 209 PHE A C 1
ATOM 1714 O O . PHE A 1 209 ? -6.181 0.214 12.782 1.00 93.50 209 PHE A O 1
ATOM 1721 N N . GLY A 1 210 ? -6.724 0.118 10.62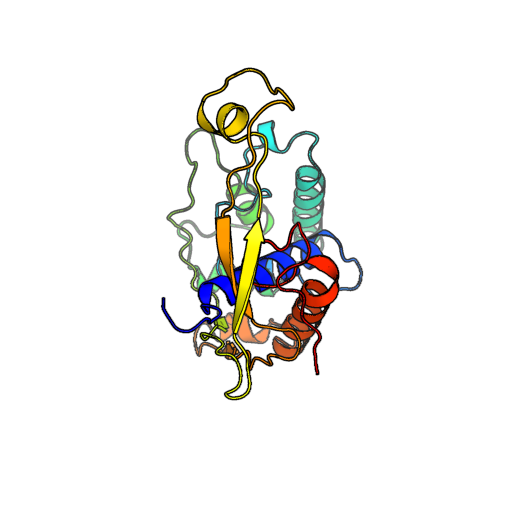7 1.00 89.81 210 GLY A N 1
ATOM 1722 C CA . GLY A 1 210 ? -8.121 0.491 10.847 1.00 89.81 210 GLY A CA 1
ATOM 1723 C C . GLY A 1 210 ? -8.342 2.004 10.858 1.00 89.81 210 GLY A C 1
ATOM 1724 O O . GLY A 1 210 ? -7.771 2.730 10.049 1.00 89.81 210 GLY A O 1
ATOM 1725 N N . ALA A 1 211 ? -9.250 2.475 11.712 1.00 86.19 211 ALA A N 1
ATOM 1726 C CA . ALA A 1 211 ? -9.682 3.870 11.733 1.00 86.19 211 ALA A CA 1
ATOM 1727 C C . ALA A 1 211 ? -9.041 4.649 12.886 1.00 86.19 211 ALA A C 1
ATOM 1729 O O . ALA A 1 211 ? -8.701 4.076 13.915 1.00 86.19 211 ALA A O 1
ATOM 1730 N N . LYS A 1 212 ? -8.981 5.980 12.740 1.00 87.25 212 LYS A N 1
ATOM 1731 C CA . LYS A 1 212 ? -8.541 6.918 13.791 1.00 87.25 212 LYS A CA 1
ATOM 1732 C C . LYS A 1 212 ? -7.093 6.702 14.265 1.00 87.25 212 LYS A C 1
ATOM 1734 O O . LYS A 1 212 ? -6.757 7.037 15.398 1.00 87.25 212 LYS A O 1
ATOM 1739 N N . THR A 1 213 ? -6.228 6.216 13.379 1.00 90.38 213 THR A N 1
ATOM 1740 C CA . THR A 1 213 ? -4.801 6.007 13.668 1.00 90.38 213 THR A CA 1
ATOM 1741 C C . THR A 1 213 ? -4.070 7.298 14.029 1.00 90.38 213 THR A C 1
ATOM 1743 O O . THR A 1 213 ? -3.227 7.304 14.917 1.00 90.38 213 THR A O 1
ATOM 1746 N N . SER A 1 214 ? -4.482 8.434 13.457 1.00 86.06 214 SER A N 1
ATOM 1747 C CA . SER A 1 214 ? -3.922 9.758 13.771 1.00 86.06 214 SER A CA 1
ATOM 1748 C C . SER A 1 214 ? -4.094 10.199 15.230 1.00 86.06 214 SER A C 1
ATOM 1750 O O . SER A 1 214 ? -3.455 11.158 15.650 1.00 86.06 214 SER A O 1
ATOM 1752 N N . VAL A 1 215 ? -4.992 9.557 15.984 1.00 87.88 215 VAL A N 1
ATOM 1753 C CA . VAL A 1 215 ? -5.204 9.810 17.419 1.00 87.88 215 VAL A CA 1
ATOM 1754 C C . VAL A 1 215 ? -4.899 8.570 18.272 1.00 87.88 215 VAL A C 1
ATOM 1756 O O . VAL A 1 215 ? -5.337 8.493 19.413 1.00 87.88 215 VAL A O 1
ATOM 1759 N N . GLY A 1 216 ? -4.144 7.609 17.725 1.00 87.06 216 GLY A N 1
ATOM 1760 C CA . GLY A 1 216 ? -3.553 6.492 18.471 1.00 87.06 216 GLY A CA 1
ATOM 1761 C C . GLY A 1 216 ? -4.309 5.160 18.432 1.00 87.06 216 GLY A C 1
ATOM 1762 O O . GLY A 1 216 ? -3.822 4.187 19.000 1.00 87.06 216 GLY A O 1
ATOM 1763 N N . TYR A 1 217 ? -5.464 5.062 17.762 1.00 91.94 217 TYR A N 1
ATOM 1764 C CA . TYR A 1 217 ? -6.142 3.764 17.604 1.00 91.94 217 TYR A CA 1
ATOM 1765 C C . TYR A 1 217 ? -5.434 2.882 16.577 1.00 91.94 217 TYR A C 1
ATOM 1767 O O . TYR A 1 217 ? -4.767 3.370 15.669 1.00 91.94 217 TYR A O 1
ATOM 1775 N N . GLY A 1 218 ? -5.636 1.568 16.676 1.00 92.19 218 GLY A N 1
ATOM 1776 C CA . GLY A 1 218 ? -5.158 0.643 15.651 1.00 92.19 218 GLY A CA 1
ATOM 1777 C C . GLY A 1 218 ? -3.676 0.293 15.739 1.00 92.19 218 GLY A C 1
ATOM 1778 O O . GLY A 1 218 ? -3.181 -0.430 14.876 1.00 92.19 218 GLY A O 1
ATOM 1779 N N . ALA A 1 219 ? -2.974 0.781 16.763 1.00 94.06 219 ALA A N 1
ATOM 1780 C CA . ALA A 1 219 ? -1.626 0.334 17.076 1.00 94.06 219 ALA A CA 1
ATOM 1781 C C . ALA A 1 219 ? -1.623 -1.178 17.347 1.00 94.06 219 ALA A C 1
ATOM 1783 O O . ALA A 1 219 ? -2.522 -1.714 18.001 1.00 94.06 219 ALA A O 1
ATOM 1784 N N . MET A 1 220 ? -0.617 -1.863 16.817 1.00 93.62 220 MET A N 1
ATOM 1785 C CA . MET A 1 220 ? -0.423 -3.299 16.984 1.00 93.62 220 MET A CA 1
ATOM 1786 C C . MET A 1 220 ? 1.048 -3.578 17.252 1.00 93.62 220 MET A C 1
ATOM 1788 O O . MET A 1 220 ? 1.913 -2.787 16.891 1.00 93.62 220 MET A O 1
ATOM 1792 N N . VAL A 1 221 ? 1.315 -4.724 17.871 1.00 92.38 221 VAL A N 1
ATOM 1793 C CA . VAL A 1 221 ? 2.668 -5.238 18.071 1.00 92.38 221 VAL A CA 1
ATOM 1794 C C . VAL A 1 221 ? 2.708 -6.650 17.509 1.00 92.38 221 VAL A C 1
ATOM 1796 O O . VAL A 1 221 ? 1.792 -7.445 17.740 1.00 92.38 221 VAL A O 1
ATOM 1799 N N . LYS A 1 222 ? 3.756 -6.953 16.744 1.00 89.00 222 LYS A N 1
ATOM 1800 C CA . LYS A 1 222 ? 4.008 -8.293 16.218 1.00 89.00 222 LYS A CA 1
ATOM 1801 C C . LYS A 1 222 ? 4.436 -9.222 17.363 1.00 89.00 222 LYS A C 1
ATOM 1803 O O . LYS A 1 222 ? 5.258 -8.832 18.189 1.00 89.00 222 LYS A O 1
ATOM 1808 N N . GLN A 1 223 ? 3.847 -10.417 17.423 1.00 81.12 223 GLN A N 1
ATOM 1809 C CA . GLN A 1 223 ? 4.137 -11.453 18.426 1.00 81.12 223 GLN A CA 1
ATOM 1810 C C . GLN A 1 223 ? 4.957 -12.593 17.833 1.00 81.12 223 GLN A C 1
ATOM 1812 O O . GLN A 1 223 ? 4.748 -12.897 16.635 1.00 81.12 223 GLN A O 1
#

Secondary structure (DSSP, 8-state):
-PPP-B-HHHHHHHHHHHHHHHHHH-SS----HHHHHHHHB--TT-GGGS-HHHHTTSHHHHHHHHHHHHHHHS--HHHHHHHHHHT-SSPPSSHHHHHHHTSPPSS----TT---B-SEEE--BPBPTTPPEEEEEE--S-HHHHHH-PPP-TTSPP--EEEEEEPTT--B---EEE-S--HHHHTT---HHHHHHHHHHHIIIII-SSS-GGGTTT-----

Foldseek 3Di:
DDADWFAQVQVLVLLLVLLVVCQQPDPPDPRHVLLSCQASNDDLPPPLQEAPVSCVPPSSVVSLVVVLVVCVVPNQQLLVLVLVVLVAVVRQPGPNSVSVVSHADPVGSDPPSGDHHHQKGKHMKHWDPPWDKDKDWDWDQACCCVPPVDDGDNPRDTDIDIDIDIDPPTDIDIDMDGHPPSVSSVVNDDPVVVSSVSSVQSCLVPNAGDPDVVVPPRRDDDD

Radius of gyration: 21.06 Å; chains: 1; bounding box: 46×49×53 Å

pLDDT: mean 88.46, std 9.19, range [52.31, 97.94]

Organism: NCBI:txid340467

Sequence (223 aa):
YGVPYLAGSGFKGVMRKAAEEIAIGGESSLWTLFLVWVLFGFDETCPLLQNESQLRGSLWEGVFQRLIESVKKTSDLVLANWLEALDLDPHPKSQEEFIKSLRPTQYARKRPDIHWQGLLEFEDAFPNNQAELDIDIINPHHGKYYQRGETPHDAEQPKPVFFLVLKEGATFIFRVRRRNIHHGVWKYIPSWNGLLDEAFDYVCDWLGFGAKTSVGYGAMVKQ

InterPro domains:
  IPR005537 CRISPR type III-associated protein [PF03787] (1-220)
  IPR010172 CRISPR-associated protein, TM1791 [PTHR39965] (1-220)
  IPR010172 CRISPR-associated protein, TM1791 [TIGR01898] (1-220)